Protein AF-A0A6J4QUV5-F1 (afdb_monomer_lite)

Organism: NCBI:txid349277

pLDDT: mean 89.28, std 14.6, range [32.88, 98.81]

Radius of gyration: 26.02 Å; chains: 1; bounding box: 60×52×67 Å

Foldseek 3Di:
DPAPFFDKDWDVVFWDPPDDTDGVVRVVVCVQQFQKKWKWFAAPVRDIDIDIFGWHDDPQWTKGKDFCPDRRNVRLVLPQWMKIWTWDPDQAFIKIKIFTFGWDWFQDQVVVVVRQVRQCVNPNLQSRFDTDRRFTFGDDDDDPPDRSDTIIMIIGRGQKMWMFGHRPITIIMITHRDPPPDDPPDDDDDDDDDAAEDEAEAPDQVLQCCCCCVQQVWAFPDWDDPDPQWTWTWTHRVPDNYIYIYIHPPDDDQQQPAEDAEAEDLDVVVSVVSNVVSVFPKDAKWFQDPVGIDHDDPPDDQAQGIWIWGAGPRNHIYIYGHHNSGD

Sequence (327 aa):
MADREPVAELEPRFSSDGATPTSWTEGRERLRRAEVYWLTTVRPGGSPHVTPLLAVWLDGALHFCTGPDERKARNLAGNPPCVLTTGCDALGEGLDLLVEGEAVRLTDDPDLRRVSDAYLSKYGEGWRFAVRDGAFYHGPGPPRETDPGAAWVYEVAPKKAFGFGKGGTFSQTRWRFQRTQTREMEGEIFMKWTLEVVVVPVSDVERAKAFYAGKLGFDLDHDTKISDEYHVVQLTPPGSGCSIVLGKGIVDMKPGSLKGLQLVVKDIRAARAQLVGRGVGVGEVQVVGASGPRPASDGEDLDNVGFVFFEDPDGNGWAVQQISARD

Structure (mmCIF, N/CA/C/O backbone):
data_AF-A0A6J4QUV5-F1
#
_entry.id   AF-A0A6J4QUV5-F1
#
loop_
_atom_site.group_PDB
_atom_site.id
_atom_site.type_symbol
_atom_site.label_atom_id
_atom_site.label_alt_id
_atom_site.label_comp_id
_atom_site.label_asym_id
_atom_site.label_entity_id
_atom_site.label_seq_id
_atom_site.pdbx_PDB_ins_code
_atom_site.Cartn_x
_atom_site.Cartn_y
_atom_site.Cartn_z
_atom_site.occupancy
_atom_site.B_iso_or_equiv
_atom_site.auth_seq_id
_atom_site.auth_comp_id
_atom_site.auth_asym_id
_atom_site.auth_atom_id
_atom_site.pdbx_PDB_model_num
ATOM 1 N N . MET A 1 1 ? -5.968 12.093 -20.846 1.00 32.88 1 MET A N 1
ATOM 2 C CA . MET A 1 1 ? -5.825 13.205 -19.881 1.00 32.88 1 MET A CA 1
ATOM 3 C C . MET A 1 1 ? -4.356 13.568 -19.810 1.00 32.88 1 MET A C 1
ATOM 5 O O . MET A 1 1 ? -3.535 12.670 -19.944 1.00 32.88 1 MET A O 1
ATOM 9 N N . ALA A 1 2 ? -4.009 14.846 -19.677 1.00 34.19 2 ALA A N 1
ATOM 10 C CA . ALA A 1 2 ? -2.630 15.206 -19.369 1.00 34.19 2 ALA A CA 1
ATOM 11 C C . ALA A 1 2 ? -2.345 14.734 -17.939 1.00 34.19 2 ALA A C 1
ATOM 13 O O . ALA A 1 2 ? -2.979 15.230 -17.008 1.00 34.19 2 ALA A O 1
ATOM 14 N N . ASP A 1 3 ? -1.453 13.751 -17.780 1.00 50.97 3 ASP A N 1
ATOM 15 C CA . ASP A 1 3 ? -0.932 13.354 -16.471 1.00 50.97 3 ASP A CA 1
ATOM 16 C C . ASP A 1 3 ? -0.526 14.625 -15.723 1.00 50.97 3 ASP A C 1
ATOM 18 O O . ASP A 1 3 ? 0.304 15.400 -16.209 1.00 50.97 3 ASP A O 1
ATOM 22 N N . ARG A 1 4 ? -1.125 14.882 -14.555 1.00 59.00 4 ARG A N 1
ATOM 23 C CA . ARG A 1 4 ? -0.622 15.938 -13.677 1.00 59.00 4 ARG A CA 1
ATOM 24 C C . ARG A 1 4 ? 0.792 15.535 -13.278 1.00 59.00 4 ARG A C 1
ATOM 26 O O . ARG A 1 4 ? 0.980 14.598 -12.507 1.00 59.00 4 ARG A O 1
ATOM 33 N N . GLU A 1 5 ? 1.768 16.230 -13.851 1.00 74.00 5 GLU A N 1
ATOM 34 C CA . GLU A 1 5 ? 3.183 16.003 -13.583 1.00 74.00 5 GLU A CA 1
ATOM 35 C C . GLU A 1 5 ? 3.422 16.091 -12.058 1.00 74.00 5 GLU A C 1
ATOM 37 O O . GLU A 1 5 ? 2.950 17.033 -11.407 1.00 74.00 5 GLU A O 1
ATOM 42 N N . PRO A 1 6 ? 4.083 15.091 -11.450 1.00 87.62 6 PRO A N 1
ATOM 43 C CA . PRO A 1 6 ? 4.323 15.063 -10.018 1.00 87.62 6 PRO A CA 1
ATOM 44 C C . PRO A 1 6 ? 5.264 16.202 -9.622 1.00 87.62 6 PRO A C 1
ATOM 46 O O . PRO A 1 6 ? 6.099 16.661 -10.404 1.00 87.62 6 PRO A O 1
ATOM 49 N N . VAL A 1 7 ? 5.180 16.623 -8.362 1.00 85.88 7 VAL A N 1
ATOM 50 C CA . VAL A 1 7 ? 6.120 17.616 -7.830 1.00 85.88 7 VAL A CA 1
ATOM 51 C C . VAL A 1 7 ? 7.465 16.931 -7.605 1.00 85.88 7 VAL A C 1
ATOM 53 O O . VAL A 1 7 ? 7.536 15.933 -6.882 1.00 85.88 7 VAL A O 1
ATOM 56 N N . ALA A 1 8 ? 8.511 17.461 -8.240 1.00 92.88 8 ALA A N 1
ATOM 57 C CA . ALA A 1 8 ? 9.890 17.024 -8.067 1.00 92.88 8 ALA A CA 1
ATOM 58 C C . ALA A 1 8 ? 10.550 17.819 -6.933 1.00 92.88 8 ALA A C 1
ATOM 60 O O . ALA A 1 8 ? 10.662 19.042 -6.998 1.00 92.88 8 ALA A O 1
ATOM 61 N N . GLU A 1 9 ? 10.990 17.120 -5.894 1.00 94.44 9 GLU A N 1
ATOM 62 C CA . GLU A 1 9 ? 11.628 17.694 -4.711 1.00 94.44 9 GLU A CA 1
ATOM 63 C C . GLU A 1 9 ? 13.048 17.133 -4.586 1.00 94.44 9 GLU A C 1
ATOM 65 O O . GLU A 1 9 ? 13.238 15.917 -4.599 1.00 94.44 9 GLU A O 1
ATOM 70 N N . LEU A 1 10 ? 14.047 18.004 -4.447 1.00 96.88 10 LEU A N 1
ATOM 71 C CA . LEU A 1 10 ? 15.420 17.594 -4.150 1.00 96.88 10 LEU A CA 1
ATOM 72 C C . LEU A 1 10 ? 15.568 17.354 -2.642 1.00 96.88 10 LEU A C 1
ATOM 74 O O . LEU A 1 10 ? 15.073 18.147 -1.843 1.00 96.88 10 LEU A O 1
ATOM 78 N N . GLU A 1 11 ? 16.277 16.300 -2.243 1.00 95.12 11 GLU A N 1
ATOM 79 C CA . GLU A 1 11 ? 16.730 16.110 -0.863 1.00 95.12 11 GLU A CA 1
ATOM 80 C C . GLU A 1 11 ? 18.160 16.664 -0.724 1.00 95.12 11 GLU A C 1
ATOM 82 O O . GLU A 1 11 ? 19.123 16.008 -1.141 1.00 95.12 11 GLU A O 1
ATOM 87 N N . PRO A 1 12 ? 18.326 17.881 -0.172 1.00 92.44 12 PRO A N 1
ATOM 88 C CA . PRO A 1 12 ? 19.611 18.572 -0.174 1.00 92.44 12 PRO A CA 1
ATOM 89 C C . PRO A 1 12 ? 20.673 17.855 0.666 1.00 92.44 12 PRO A C 1
ATOM 91 O O . PRO A 1 12 ? 21.853 17.973 0.366 1.00 92.44 12 PRO A O 1
ATOM 94 N N . ARG A 1 13 ? 20.287 17.068 1.683 1.00 94.88 13 ARG A N 1
ATOM 95 C CA . ARG A 1 13 ? 21.249 16.364 2.555 1.00 94.88 13 ARG A CA 1
ATOM 96 C C . ARG A 1 13 ? 22.024 15.251 1.847 1.00 94.88 13 ARG A C 1
ATOM 98 O O . ARG A 1 13 ? 23.085 14.864 2.323 1.00 94.88 13 ARG A O 1
ATOM 105 N N . PHE A 1 14 ? 21.486 14.728 0.749 1.00 93.00 14 PHE A N 1
ATOM 106 C CA . PHE A 1 14 ? 22.066 13.618 -0.014 1.00 93.00 14 PHE A CA 1
ATOM 107 C C . PHE A 1 14 ? 22.381 14.015 -1.462 1.00 93.00 14 PHE A C 1
ATOM 109 O O . PHE A 1 14 ? 22.499 13.157 -2.334 1.00 93.00 14 PHE A O 1
ATOM 116 N N . SER A 1 15 ? 22.498 15.318 -1.723 1.00 96.31 15 SER A N 1
ATOM 117 C CA . SER A 1 15 ? 22.771 15.868 -3.049 1.00 96.31 15 SER A CA 1
ATOM 118 C C . SER A 1 15 ? 24.026 16.738 -3.015 1.00 96.31 15 SER A C 1
ATOM 120 O O . SER A 1 15 ? 24.366 17.308 -1.982 1.00 96.31 15 SER A O 1
ATOM 122 N N . SER A 1 16 ? 24.729 16.832 -4.141 1.00 96.31 16 SER A N 1
ATOM 123 C CA . SER A 1 16 ? 25.880 17.724 -4.295 1.00 96.31 16 SER A CA 1
ATOM 124 C C . SER A 1 16 ? 25.464 19.199 -4.282 1.00 96.31 16 SER A C 1
ATOM 126 O O . SER A 1 16 ? 24.338 19.543 -4.653 1.00 96.31 16 SER A O 1
ATOM 128 N N . ASP A 1 17 ? 26.398 20.084 -3.931 1.00 94.56 17 ASP A N 1
ATOM 129 C CA . ASP A 1 17 ? 26.195 21.529 -4.041 1.00 94.56 17 ASP A CA 1
ATOM 130 C C . ASP A 1 17 ? 25.837 21.919 -5.483 1.00 94.56 17 ASP A C 1
ATOM 132 O O . ASP A 1 17 ? 26.491 21.508 -6.442 1.00 94.56 17 ASP A O 1
ATOM 136 N N . GLY A 1 18 ? 24.768 22.703 -5.642 1.00 91.75 18 GLY A N 1
ATOM 137 C CA . GLY A 1 18 ? 24.261 23.117 -6.955 1.00 91.75 18 GLY A CA 1
ATOM 138 C C . GLY A 1 18 ? 23.455 22.053 -7.712 1.00 91.75 18 GLY A C 1
ATOM 139 O O . GLY A 1 18 ? 23.033 22.316 -8.839 1.00 91.75 18 GLY A O 1
ATOM 140 N N . ALA A 1 19 ? 23.202 20.879 -7.121 1.00 95.88 19 ALA A N 1
ATOM 141 C CA . ALA A 1 19 ? 22.302 19.892 -7.708 1.00 95.88 19 ALA A CA 1
ATOM 142 C C . ALA A 1 19 ? 20.877 20.452 -7.861 1.00 95.88 19 ALA A C 1
ATOM 144 O O . ALA A 1 19 ? 20.393 21.239 -7.047 1.00 95.88 19 ALA A O 1
ATOM 145 N N . THR A 1 20 ? 20.184 20.004 -8.904 1.00 95.00 20 THR A N 1
ATOM 146 C CA . THR A 1 20 ? 18.772 20.320 -9.155 1.00 95.00 20 THR A CA 1
ATOM 147 C C . THR A 1 20 ? 17.965 19.023 -9.200 1.00 95.00 20 THR A C 1
ATOM 149 O O . THR A 1 20 ? 18.525 17.971 -9.529 1.00 95.00 20 THR A O 1
ATOM 152 N N . PRO A 1 21 ? 16.673 19.045 -8.824 1.00 95.62 21 PRO A N 1
ATOM 153 C CA . PRO A 1 21 ? 15.848 17.848 -8.895 1.00 95.62 21 PRO A CA 1
ATOM 154 C C . PRO A 1 21 ? 15.696 17.402 -10.351 1.00 95.62 21 PRO A C 1
ATOM 156 O O . PRO A 1 21 ? 15.387 18.207 -11.232 1.00 95.62 21 PRO A O 1
ATOM 159 N N . THR A 1 22 ? 15.870 16.107 -10.600 1.00 95.19 22 THR A N 1
ATOM 160 C CA . THR A 1 22 ? 15.604 15.505 -11.907 1.00 95.19 22 THR A CA 1
ATOM 161 C C . THR A 1 22 ? 14.124 15.684 -12.252 1.00 95.19 22 THR A C 1
ATOM 163 O O . THR A 1 22 ? 13.234 15.434 -11.436 1.00 95.19 22 THR A O 1
ATOM 166 N N . SER A 1 23 ? 13.824 16.126 -13.472 1.00 94.56 23 SER A N 1
ATOM 167 C CA . SER A 1 23 ? 12.429 16.303 -13.891 1.00 94.56 23 SER A CA 1
ATOM 168 C C . SER A 1 23 ? 11.694 14.959 -13.975 1.00 94.56 23 SER A C 1
ATOM 170 O O . SER A 1 23 ? 12.303 13.928 -14.275 1.00 94.56 23 SER A O 1
ATOM 172 N N . TRP A 1 24 ? 10.374 14.952 -13.758 1.00 94.25 24 TRP A N 1
ATOM 173 C CA . TRP A 1 24 ? 9.598 13.722 -13.951 1.00 94.25 24 TRP A CA 1
ATOM 174 C C . TRP A 1 24 ? 9.609 13.256 -15.403 1.00 94.25 24 TRP A C 1
ATOM 176 O O . TRP A 1 24 ? 9.746 12.064 -15.643 1.00 94.25 24 TRP A O 1
ATOM 186 N N . THR A 1 25 ? 9.563 14.171 -16.373 1.00 93.69 25 THR A N 1
ATOM 187 C CA . THR A 1 25 ? 9.728 13.840 -17.796 1.00 93.69 25 THR A CA 1
ATOM 188 C C . THR A 1 25 ? 10.985 13.011 -18.056 1.00 93.69 25 THR A C 1
ATOM 190 O O . THR A 1 25 ? 10.915 12.006 -18.764 1.00 93.69 25 THR A O 1
ATOM 193 N N . GLU A 1 26 ? 12.121 13.388 -17.463 1.00 94.25 26 GLU A N 1
ATOM 194 C CA . GLU A 1 26 ? 13.362 12.620 -17.589 1.00 94.25 26 GLU A CA 1
ATOM 195 C C . GLU A 1 26 ? 13.268 11.261 -16.883 1.00 94.25 26 GLU A C 1
ATOM 197 O O . GLU A 1 26 ? 13.594 10.237 -17.488 1.00 94.25 26 GLU A O 1
ATOM 202 N N . GLY A 1 27 ? 12.774 11.229 -15.640 1.00 95.44 27 GLY A N 1
ATOM 203 C CA . GLY A 1 27 ? 12.569 9.983 -14.895 1.00 95.44 27 GLY A CA 1
ATOM 204 C C . GLY A 1 27 ? 11.651 9.003 -15.637 1.00 95.44 27 GLY A C 1
ATOM 205 O O . GLY A 1 27 ? 12.000 7.839 -15.821 1.00 95.44 27 GLY A O 1
ATOM 206 N N . ARG A 1 28 ? 10.518 9.484 -16.154 1.00 95.38 28 ARG A N 1
ATOM 207 C CA . ARG A 1 28 ? 9.553 8.721 -16.957 1.00 95.38 28 ARG A CA 1
ATOM 208 C C . ARG A 1 28 ? 10.173 8.196 -18.243 1.00 95.38 28 ARG A C 1
ATOM 210 O O . ARG A 1 28 ? 9.943 7.043 -18.591 1.00 95.38 28 ARG A O 1
ATOM 217 N N . GLU A 1 29 ? 10.970 8.994 -18.949 1.00 95.31 29 GLU A N 1
ATOM 218 C CA . GLU A 1 29 ? 11.621 8.531 -20.179 1.00 95.31 29 GLU A CA 1
ATOM 219 C C . GLU A 1 29 ? 12.646 7.424 -19.897 1.00 95.31 29 GLU A C 1
ATOM 221 O O . GLU A 1 29 ? 12.745 6.453 -20.651 1.00 95.31 29 GLU A O 1
ATOM 226 N N . ARG A 1 30 ? 13.366 7.518 -18.776 1.00 95.94 30 ARG A N 1
ATOM 227 C CA . ARG A 1 30 ? 14.278 6.467 -18.306 1.00 95.94 30 ARG A CA 1
ATOM 228 C C . ARG A 1 30 ? 13.517 5.203 -17.908 1.00 95.94 30 ARG A C 1
ATOM 230 O O . ARG A 1 30 ? 13.902 4.124 -18.352 1.00 95.94 30 ARG A O 1
ATOM 237 N N . LEU A 1 31 ? 12.407 5.331 -17.173 1.00 96.75 31 LEU A N 1
ATOM 238 C CA . LEU A 1 31 ? 11.502 4.212 -16.888 1.00 96.75 31 LEU A CA 1
ATOM 239 C C . LEU A 1 31 ? 10.998 3.577 -18.181 1.00 96.75 31 LEU A C 1
ATOM 241 O O . LEU A 1 31 ? 11.043 2.366 -18.303 1.00 96.75 31 LEU A O 1
ATOM 245 N N . ARG A 1 32 ? 10.555 4.359 -19.167 1.00 96.69 32 ARG A N 1
ATOM 246 C CA . ARG A 1 32 ? 10.023 3.843 -20.436 1.00 96.69 32 ARG A CA 1
ATOM 247 C C . ARG A 1 32 ? 11.069 3.041 -21.213 1.00 96.69 32 ARG A C 1
ATOM 249 O O . ARG A 1 32 ? 10.738 1.979 -21.743 1.00 96.69 32 ARG A O 1
ATOM 256 N N . ARG A 1 33 ? 12.311 3.536 -21.269 1.00 96.25 33 ARG A N 1
ATOM 257 C CA . ARG A 1 33 ? 13.431 2.911 -21.995 1.00 96.25 33 ARG A CA 1
ATOM 258 C C . ARG A 1 33 ? 14.051 1.714 -21.281 1.00 96.25 33 ARG A C 1
ATOM 260 O O . ARG A 1 33 ? 14.586 0.852 -21.964 1.00 96.25 33 ARG A O 1
ATOM 267 N N . ALA A 1 34 ? 14.013 1.670 -19.951 1.00 97.25 34 ALA A N 1
ATOM 268 C CA . ALA A 1 34 ? 14.628 0.599 -19.172 1.00 97.25 34 ALA A CA 1
ATOM 269 C C . ALA A 1 34 ? 14.117 -0.776 -19.609 1.00 97.25 34 ALA A C 1
ATOM 271 O O . ALA A 1 34 ? 12.913 -1.000 -19.650 1.00 97.25 34 ALA A O 1
ATOM 272 N N . GLU A 1 35 ? 15.008 -1.708 -19.930 1.00 96.31 35 GLU A N 1
ATOM 273 C CA . GLU A 1 35 ? 14.588 -3.035 -20.383 1.00 96.31 35 GLU A CA 1
ATOM 274 C C . GLU A 1 35 ? 14.289 -3.976 -19.213 1.00 96.31 35 GLU A C 1
ATOM 276 O O . GLU A 1 35 ? 13.361 -4.773 -19.315 1.00 96.31 35 GLU A O 1
ATOM 281 N N . VAL A 1 36 ? 15.006 -3.849 -18.091 1.00 97.69 36 VAL A N 1
ATOM 282 C CA . VAL A 1 36 ? 14.922 -4.754 -16.935 1.00 97.69 36 VAL A CA 1
ATOM 283 C C . VAL A 1 36 ? 14.602 -3.977 -15.663 1.00 97.69 36 VAL A C 1
ATOM 285 O O . VAL A 1 36 ? 15.159 -2.909 -15.429 1.00 97.69 36 VAL A O 1
ATOM 288 N N . TYR A 1 37 ? 13.736 -4.548 -14.827 1.00 98.56 37 TYR A N 1
ATOM 289 C CA . TYR A 1 37 ? 13.344 -4.003 -13.530 1.00 98.56 37 TYR A CA 1
ATOM 290 C C . TYR A 1 37 ? 13.486 -5.068 -12.449 1.00 98.56 37 TYR A C 1
ATOM 292 O O . TYR A 1 37 ? 13.377 -6.261 -12.722 1.00 98.56 37 TYR A O 1
ATOM 300 N N . TRP A 1 38 ? 13.647 -4.643 -11.203 1.00 98.56 38 TRP A N 1
ATOM 301 C CA . TRP A 1 38 ? 13.624 -5.506 -10.032 1.00 98.56 38 TRP A CA 1
ATOM 302 C C . TRP A 1 38 ? 12.356 -5.204 -9.244 1.00 98.56 38 TRP A C 1
ATOM 304 O O . TRP A 1 38 ? 12.190 -4.119 -8.688 1.00 98.56 38 TRP A O 1
ATOM 314 N N . LEU A 1 39 ? 11.442 -6.172 -9.211 1.00 98.75 39 LEU A N 1
ATOM 315 C CA . LEU A 1 39 ? 10.220 -6.079 -8.424 1.00 98.75 39 LEU A CA 1
ATOM 316 C C . LEU A 1 39 ? 10.489 -6.582 -7.012 1.00 98.75 39 LEU A C 1
ATOM 318 O O . LEU A 1 39 ? 10.874 -7.738 -6.826 1.00 98.75 39 LEU A O 1
ATOM 322 N N . THR A 1 40 ? 10.201 -5.737 -6.031 1.00 98.81 40 THR A N 1
ATOM 323 C CA . THR A 1 40 ? 10.169 -6.082 -4.613 1.00 98.81 40 THR A CA 1
ATOM 324 C C . THR A 1 40 ? 8.725 -6.263 -4.159 1.00 98.81 40 THR A C 1
ATOM 326 O O . THR A 1 40 ? 7.891 -5.374 -4.314 1.00 98.81 40 THR A O 1
ATOM 329 N N . THR A 1 41 ? 8.446 -7.422 -3.570 1.00 98.56 41 THR A N 1
ATOM 330 C CA . THR A 1 41 ? 7.172 -7.795 -2.932 1.00 98.56 41 THR A CA 1
ATOM 331 C C . THR A 1 41 ? 7.438 -8.265 -1.505 1.00 98.56 41 THR A C 1
ATOM 333 O O . THR A 1 41 ? 8.580 -8.575 -1.159 1.00 98.56 41 THR A O 1
ATOM 336 N N . VAL A 1 42 ? 6.404 -8.370 -0.674 1.00 97.44 42 VAL A N 1
ATOM 337 C CA . VAL A 1 42 ? 6.539 -8.812 0.722 1.00 97.44 42 VAL A CA 1
ATOM 338 C C . VAL A 1 42 ? 5.969 -10.221 0.876 1.00 97.44 42 VAL A C 1
ATOM 340 O O . VAL A 1 42 ? 4.861 -10.504 0.427 1.00 97.44 42 VAL A O 1
ATOM 343 N N . ARG A 1 43 ? 6.732 -11.138 1.482 1.00 93.62 43 ARG A N 1
ATOM 344 C CA . ARG A 1 43 ? 6.240 -12.490 1.803 1.00 93.62 43 ARG A CA 1
ATOM 345 C C . ARG A 1 43 ? 5.245 -12.436 2.972 1.00 93.62 43 ARG A C 1
ATOM 347 O O . ARG A 1 43 ? 5.341 -11.521 3.780 1.00 93.62 43 ARG A O 1
ATOM 354 N N . PRO A 1 44 ? 4.392 -13.460 3.168 1.00 88.00 44 PRO A N 1
ATOM 355 C CA . PRO A 1 44 ? 3.470 -13.516 4.311 1.00 88.00 44 PRO A CA 1
ATOM 356 C C . PRO A 1 44 ? 4.124 -13.327 5.693 1.00 88.00 44 PRO A C 1
ATOM 358 O O . PRO A 1 44 ? 3.488 -12.830 6.608 1.00 88.00 44 PRO A O 1
ATOM 361 N N . GLY A 1 45 ? 5.405 -13.688 5.847 1.00 83.38 45 GLY A N 1
ATOM 362 C CA . GLY A 1 45 ? 6.181 -13.456 7.074 1.00 83.38 45 GLY A CA 1
ATOM 363 C C . GLY A 1 45 ? 6.895 -12.098 7.148 1.00 83.38 45 GLY A C 1
ATOM 364 O O . GLY A 1 45 ? 7.840 -11.965 7.915 1.00 83.38 45 GLY A O 1
ATOM 365 N N . GLY A 1 46 ? 6.548 -11.132 6.294 1.00 89.31 46 GLY A N 1
ATOM 366 C CA . GLY A 1 46 ? 7.122 -9.781 6.280 1.00 89.31 46 GLY A CA 1
ATOM 367 C C . GLY A 1 46 ? 8.479 -9.633 5.576 1.00 89.31 46 GLY A C 1
ATOM 368 O O . GLY A 1 46 ? 8.925 -8.514 5.342 1.00 89.31 46 GLY A O 1
ATOM 369 N N . SER A 1 47 ? 9.149 -10.727 5.191 1.00 94.44 47 SER A N 1
ATOM 370 C CA . SER A 1 47 ? 10.456 -10.636 4.522 1.00 94.44 47 SER A CA 1
ATOM 371 C C . SER A 1 47 ? 10.348 -10.168 3.060 1.00 94.44 47 SER A C 1
ATOM 373 O O . SER A 1 47 ? 9.450 -10.618 2.335 1.00 94.44 47 SER A O 1
ATOM 375 N N . PRO A 1 48 ? 11.280 -9.323 2.575 1.00 96.88 48 PRO A N 1
ATOM 376 C CA . PRO A 1 48 ? 11.268 -8.848 1.196 1.00 96.88 48 PRO A CA 1
ATOM 377 C C . PRO A 1 48 ? 11.638 -9.964 0.213 1.00 96.88 48 PRO A C 1
ATOM 379 O O . PRO A 1 48 ? 12.517 -10.795 0.459 1.00 96.88 48 PRO A O 1
ATOM 382 N N . HIS A 1 49 ? 10.970 -9.979 -0.933 1.00 98.19 49 HIS A N 1
ATOM 383 C CA . HIS A 1 49 ? 11.218 -10.867 -2.062 1.00 98.19 49 HIS A CA 1
ATOM 384 C C . HIS A 1 49 ? 11.461 -10.026 -3.311 1.00 98.19 49 HIS A C 1
ATOM 386 O O . HIS A 1 49 ? 10.551 -9.327 -3.757 1.00 98.19 49 HIS A O 1
ATOM 392 N N . VAL A 1 50 ? 12.673 -10.119 -3.861 1.00 98.50 50 VAL A N 1
ATOM 393 C CA . VAL A 1 50 ? 13.115 -9.332 -5.017 1.00 98.50 50 VAL A CA 1
ATOM 394 C C . VAL A 1 50 ? 13.417 -10.257 -6.186 1.00 98.50 50 VAL A C 1
ATOM 396 O O . VAL A 1 50 ? 14.115 -11.256 -6.016 1.00 98.50 50 VAL A O 1
ATOM 399 N N . THR A 1 51 ? 12.907 -9.924 -7.368 1.00 98.00 51 THR A N 1
ATOM 400 C CA . THR A 1 51 ? 13.158 -10.681 -8.603 1.00 98.00 51 THR A CA 1
ATOM 401 C C . THR A 1 51 ? 13.283 -9.750 -9.802 1.00 98.00 51 THR A C 1
ATOM 403 O O . THR A 1 51 ? 12.490 -8.806 -9.882 1.00 98.00 51 THR A O 1
ATOM 406 N N . PRO A 1 52 ? 14.185 -10.031 -10.759 1.00 97.69 52 PRO A N 1
ATOM 407 C CA . PRO A 1 52 ? 14.191 -9.324 -12.030 1.00 97.69 52 PRO A CA 1
ATOM 408 C C . PRO A 1 52 ? 12.949 -9.691 -12.858 1.00 97.69 52 PRO A C 1
ATOM 410 O O . PRO A 1 52 ? 12.467 -10.826 -12.800 1.00 97.69 52 PRO A O 1
ATOM 413 N N . LEU A 1 53 ? 12.432 -8.734 -13.623 1.00 97.31 53 LEU A N 1
ATOM 414 C CA . LEU A 1 53 ? 11.358 -8.915 -14.598 1.00 97.31 53 LEU A CA 1
ATOM 415 C C . LEU A 1 53 ? 11.395 -7.830 -15.684 1.00 97.31 53 LEU A C 1
ATOM 417 O O . LEU A 1 53 ? 12.133 -6.849 -15.580 1.00 97.31 53 LEU A O 1
ATOM 421 N N . LEU A 1 54 ? 10.578 -8.010 -16.721 1.00 98.06 54 LEU A N 1
ATOM 422 C CA . LEU A 1 54 ? 10.326 -6.993 -17.741 1.00 98.06 54 LEU A CA 1
ATOM 423 C C . LEU A 1 54 ? 9.060 -6.206 -17.409 1.00 98.06 54 LEU A C 1
ATOM 425 O O . LEU A 1 54 ? 8.120 -6.758 -16.836 1.00 98.06 54 LEU A O 1
ATOM 429 N N . ALA A 1 55 ? 9.031 -4.933 -17.795 1.00 98.31 55 ALA A N 1
ATOM 430 C CA . ALA A 1 55 ? 7.852 -4.089 -17.664 1.00 98.31 55 ALA A CA 1
ATOM 431 C C . ALA A 1 55 ? 7.756 -3.081 -18.813 1.00 98.31 55 ALA A C 1
ATOM 433 O O . ALA A 1 55 ? 8.755 -2.665 -19.403 1.00 98.31 55 ALA A O 1
ATOM 434 N N . VAL A 1 56 ? 6.540 -2.642 -19.116 1.00 98.50 56 VAL A N 1
ATOM 435 C CA . VAL A 1 56 ? 6.276 -1.565 -20.079 1.00 98.50 56 VAL A CA 1
ATOM 436 C C . VAL A 1 56 ? 5.651 -0.380 -19.364 1.00 98.50 56 VAL A C 1
ATOM 438 O O . VAL A 1 56 ? 4.897 -0.548 -18.410 1.00 98.50 56 VAL A O 1
ATOM 441 N N . TRP A 1 57 ? 5.971 0.827 -19.821 1.00 97.12 57 TRP A N 1
ATOM 442 C CA . TRP A 1 57 ? 5.284 2.036 -19.382 1.00 97.12 57 TRP A CA 1
ATOM 443 C C . TRP A 1 57 ? 4.127 2.318 -20.339 1.00 97.12 57 TRP A C 1
ATOM 445 O O . TRP A 1 57 ? 4.367 2.530 -21.529 1.00 97.12 57 TRP A O 1
ATOM 455 N N . LEU A 1 58 ? 2.897 2.327 -19.833 1.00 94.44 58 LEU A N 1
ATOM 456 C CA . LEU A 1 58 ? 1.680 2.593 -20.602 1.00 94.44 58 LEU A CA 1
ATOM 457 C C . LEU A 1 58 ? 0.690 3.343 -19.707 1.00 94.44 58 LEU A C 1
ATOM 459 O O . LEU A 1 58 ? 0.581 3.020 -18.529 1.00 94.44 58 LEU A O 1
ATOM 463 N N . ASP A 1 59 ? 0.012 4.355 -20.251 1.00 89.06 59 ASP A N 1
ATOM 464 C CA . ASP A 1 59 ? -1.036 5.126 -19.559 1.00 89.06 59 ASP A CA 1
ATOM 465 C C . ASP A 1 59 ? -0.660 5.610 -18.144 1.00 89.06 59 ASP A C 1
ATOM 467 O O . ASP A 1 59 ? -1.459 5.573 -17.216 1.00 89.06 59 ASP A O 1
ATOM 471 N N . GLY A 1 60 ? 0.587 6.057 -17.969 1.00 89.88 60 GLY A N 1
ATOM 472 C CA . GLY A 1 60 ? 1.058 6.611 -16.695 1.00 89.88 60 GLY A CA 1
ATOM 473 C C . GLY A 1 60 ? 1.480 5.569 -15.648 1.00 89.88 60 GLY A C 1
ATOM 474 O O . GLY A 1 60 ? 1.852 5.954 -14.538 1.00 89.88 60 GLY A O 1
ATOM 475 N N . ALA A 1 61 ? 1.479 4.275 -15.986 1.00 96.06 61 ALA A N 1
ATOM 476 C CA . ALA A 1 61 ? 1.807 3.187 -15.068 1.00 96.06 61 ALA A CA 1
ATOM 477 C C . ALA A 1 61 ? 2.808 2.173 -15.648 1.00 96.06 61 ALA A C 1
ATOM 479 O O . ALA A 1 61 ? 2.943 1.992 -16.864 1.00 96.06 61 ALA A O 1
ATOM 480 N N . LEU A 1 62 ? 3.506 1.472 -14.749 1.00 98.38 62 LEU A N 1
ATOM 481 C CA . LEU A 1 62 ? 4.316 0.305 -15.099 1.00 98.38 62 LEU A CA 1
ATOM 482 C C . LEU A 1 62 ? 3.428 -0.934 -15.172 1.00 98.38 62 LEU A C 1
ATOM 484 O O . LEU A 1 62 ? 2.660 -1.197 -14.254 1.00 98.38 62 LEU A O 1
ATOM 488 N N . HIS A 1 63 ? 3.582 -1.724 -16.229 1.00 98.69 63 HIS A N 1
ATOM 489 C CA . HIS A 1 63 ? 2.856 -2.971 -16.420 1.00 98.69 63 HIS A CA 1
ATOM 490 C C . HIS A 1 63 ? 3.818 -4.148 -16.520 1.00 98.69 63 HIS A C 1
ATOM 492 O O . HIS A 1 63 ? 4.674 -4.183 -17.410 1.00 98.69 63 HIS A O 1
ATOM 498 N N . PHE A 1 64 ? 3.656 -5.138 -15.646 1.00 98.56 64 PHE A N 1
ATOM 499 C CA . PHE A 1 64 ? 4.425 -6.383 -15.683 1.00 98.56 64 PHE A CA 1
ATOM 500 C C . PHE A 1 64 ? 3.514 -7.608 -15.733 1.00 98.56 64 PHE A C 1
ATOM 502 O O . PHE A 1 64 ? 2.349 -7.538 -15.345 1.00 98.56 64 PHE A O 1
ATOM 509 N N . CYS A 1 65 ? 4.044 -8.741 -16.190 1.00 97.19 65 CYS A N 1
ATOM 510 C CA . CYS A 1 65 ? 3.338 -10.018 -16.141 1.00 97.19 65 CYS A CA 1
ATOM 511 C C . CYS A 1 65 ? 4.158 -11.110 -15.447 1.00 97.19 65 CYS A C 1
ATOM 513 O O . CYS A 1 65 ? 5.390 -11.078 -15.433 1.00 97.19 65 CYS A O 1
ATOM 515 N N . THR A 1 66 ? 3.472 -12.082 -14.854 1.00 95.50 66 THR A N 1
ATOM 516 C CA . THR A 1 66 ? 4.088 -13.216 -14.148 1.00 95.50 66 THR A CA 1
ATOM 517 C C . THR A 1 66 ? 3.118 -14.393 -14.092 1.00 95.50 66 THR A C 1
ATOM 519 O O . THR A 1 66 ? 1.903 -14.195 -14.157 1.00 95.50 66 THR A O 1
ATOM 522 N N . GLY A 1 67 ? 3.631 -15.617 -13.968 1.00 93.69 67 GLY A N 1
ATOM 523 C CA . GLY A 1 67 ? 2.783 -16.790 -13.784 1.00 93.69 67 GLY A CA 1
ATOM 524 C C . GLY A 1 67 ? 2.001 -16.730 -12.459 1.00 93.69 67 GLY A C 1
ATOM 525 O O . GLY A 1 67 ? 2.542 -16.264 -11.451 1.00 93.69 67 GLY A O 1
ATOM 526 N N . PRO A 1 68 ? 0.751 -17.227 -12.415 1.00 91.25 68 PRO A N 1
ATOM 527 C CA . PRO A 1 68 ? -0.104 -17.192 -11.225 1.00 91.25 68 PRO A CA 1
ATOM 528 C C . PRO A 1 68 ? 0.487 -17.963 -10.038 1.00 91.25 68 PRO A C 1
ATOM 530 O O . PRO A 1 68 ? 0.263 -17.613 -8.880 1.00 91.25 68 PRO A O 1
ATOM 533 N N . ASP A 1 69 ? 1.286 -18.993 -10.319 1.00 90.31 69 ASP A N 1
ATOM 534 C CA . ASP A 1 69 ? 1.927 -19.826 -9.304 1.00 90.31 69 ASP A CA 1
ATOM 535 C C . ASP A 1 69 ? 3.247 -19.272 -8.768 1.00 90.31 69 ASP A C 1
ATOM 537 O O . ASP A 1 69 ? 3.804 -19.797 -7.798 1.00 90.31 69 ASP A O 1
ATOM 541 N N . GLU A 1 70 ? 3.759 -18.194 -9.357 1.00 93.69 70 GLU A N 1
ATOM 542 C CA . GLU A 1 70 ? 5.005 -17.603 -8.906 1.00 93.69 70 GLU A CA 1
ATOM 543 C C . GLU A 1 70 ? 4.859 -16.934 -7.535 1.00 93.69 70 GLU A C 1
ATOM 545 O O . GLU A 1 70 ? 3.826 -16.365 -7.171 1.00 93.69 70 GLU A O 1
ATOM 550 N N . ARG A 1 71 ? 5.955 -16.929 -6.765 1.00 96.50 71 ARG A N 1
ATOM 551 C CA . ARG A 1 71 ? 5.980 -16.326 -5.425 1.00 96.50 71 ARG A CA 1
ATOM 552 C C . ARG A 1 71 ? 5.511 -14.869 -5.432 1.00 96.50 71 ARG A C 1
ATOM 554 O O . ARG A 1 71 ? 4.801 -14.473 -4.515 1.00 96.50 71 ARG A O 1
ATOM 561 N N . LYS A 1 72 ? 5.891 -14.085 -6.446 1.00 96.81 72 LYS A N 1
ATOM 562 C CA . LYS A 1 72 ? 5.511 -12.670 -6.548 1.00 96.81 72 LYS A CA 1
ATOM 563 C C . LYS A 1 72 ? 3.997 -12.488 -6.749 1.00 96.81 72 LYS A C 1
ATOM 565 O O . LYS A 1 72 ? 3.424 -11.649 -6.069 1.00 96.81 72 LYS A O 1
ATOM 570 N N . ALA A 1 73 ? 3.339 -13.325 -7.557 1.00 96.25 73 ALA A N 1
ATOM 571 C CA . ALA A 1 73 ? 1.883 -13.292 -7.737 1.00 96.25 73 ALA A CA 1
ATOM 572 C C . ALA A 1 73 ? 1.145 -13.637 -6.434 1.00 96.25 73 ALA A C 1
ATOM 574 O O . ALA A 1 73 ? 0.242 -12.916 -6.013 1.00 96.25 73 ALA A O 1
ATOM 575 N N . ARG A 1 74 ? 1.595 -14.692 -5.739 1.00 96.38 74 ARG A N 1
ATOM 576 C CA . ARG A 1 74 ? 1.034 -15.104 -4.439 1.00 96.38 74 ARG A CA 1
ATOM 577 C C . ARG A 1 74 ? 1.223 -14.043 -3.353 1.00 96.38 74 ARG A C 1
ATOM 579 O O . ARG A 1 74 ? 0.328 -13.844 -2.542 1.00 96.38 74 ARG A O 1
ATOM 586 N N . ASN A 1 75 ? 2.371 -13.362 -3.342 1.00 97.19 75 ASN A N 1
ATOM 587 C CA . ASN A 1 75 ? 2.613 -12.244 -2.430 1.00 97.19 75 ASN A CA 1
ATOM 588 C C . ASN A 1 75 ? 1.636 -11.091 -2.712 1.00 97.19 75 ASN A C 1
ATOM 590 O O . ASN A 1 75 ? 0.991 -10.615 -1.787 1.00 97.19 75 ASN A O 1
ATOM 594 N N . LEU A 1 76 ? 1.480 -10.689 -3.978 1.00 97.62 76 LEU A N 1
ATOM 595 C CA . LEU A 1 76 ? 0.623 -9.564 -4.373 1.00 97.62 76 LEU A CA 1
ATOM 596 C C . LEU A 1 76 ? -0.870 -9.822 -4.157 1.00 97.62 76 LEU A C 1
ATOM 598 O O . LEU A 1 76 ? -1.613 -8.882 -3.896 1.00 97.62 76 LEU A O 1
ATOM 602 N N . ALA A 1 77 ? -1.307 -11.082 -4.225 1.00 92.81 77 ALA A N 1
ATOM 603 C CA . ALA A 1 77 ? -2.685 -11.455 -3.913 1.00 92.81 77 ALA A CA 1
ATOM 604 C C . ALA A 1 77 ? -3.061 -11.168 -2.445 1.00 92.81 77 ALA A C 1
ATOM 606 O O . ALA A 1 77 ? -4.208 -10.832 -2.172 1.00 92.81 77 ALA A O 1
ATOM 607 N N . GLY A 1 78 ? -2.106 -11.292 -1.513 1.00 88.44 78 GLY A N 1
ATOM 608 C CA . GLY A 1 78 ? -2.314 -10.988 -0.091 1.00 88.44 78 GLY A CA 1
ATOM 609 C C . GLY A 1 78 ? -1.816 -9.605 0.344 1.00 88.44 78 GLY A C 1
ATOM 610 O O . GLY A 1 78 ? -2.311 -9.065 1.325 1.00 88.44 78 GLY A O 1
ATOM 611 N N . ASN A 1 79 ? -0.840 -9.030 -0.363 1.00 94.62 79 ASN A N 1
ATOM 612 C CA . ASN A 1 79 ? -0.215 -7.747 -0.041 1.00 94.62 79 ASN A CA 1
ATOM 613 C C . ASN A 1 79 ? 0.168 -6.991 -1.338 1.00 94.62 79 ASN A C 1
ATOM 615 O O . ASN A 1 79 ? 1.280 -7.171 -1.845 1.00 94.62 79 ASN A O 1
ATOM 619 N N . PRO A 1 80 ? -0.748 -6.176 -1.901 1.00 95.56 80 PRO A N 1
ATOM 620 C CA . PRO A 1 80 ? -0.559 -5.475 -3.179 1.00 95.56 80 PRO A CA 1
ATOM 621 C C . PRO A 1 80 ? 0.561 -4.414 -3.239 1.00 95.56 80 PRO A C 1
ATOM 623 O O . PRO A 1 80 ? 1.093 -4.200 -4.334 1.00 95.56 80 PRO A O 1
ATOM 626 N N . PRO A 1 81 ? 0.924 -3.708 -2.146 1.00 98.31 81 PRO A N 1
ATOM 627 C CA . PRO A 1 81 ? 2.073 -2.807 -2.124 1.00 98.31 81 PRO A CA 1
ATOM 628 C C . PRO A 1 81 ? 3.364 -3.446 -2.647 1.00 98.31 81 PRO A C 1
ATOM 630 O O . PRO A 1 81 ? 3.799 -4.506 -2.191 1.00 98.31 81 PRO A O 1
ATOM 633 N N . CYS A 1 82 ? 4.007 -2.773 -3.598 1.00 98.50 82 CYS A N 1
ATOM 634 C CA . CYS A 1 82 ? 5.247 -3.233 -4.204 1.00 98.50 82 CYS A CA 1
ATOM 635 C C . CYS A 1 82 ? 6.128 -2.071 -4.666 1.00 98.50 82 CYS A C 1
ATOM 637 O O . CYS A 1 82 ? 5.712 -0.909 -4.711 1.00 98.50 82 CYS A O 1
ATOM 639 N N . VAL A 1 83 ? 7.369 -2.409 -5.007 1.00 98.75 83 VAL A N 1
ATOM 640 C CA . VAL A 1 83 ? 8.351 -1.455 -5.516 1.00 98.75 83 VAL A CA 1
ATOM 641 C C . VAL A 1 83 ? 8.994 -2.014 -6.776 1.00 98.75 83 VAL A C 1
ATOM 643 O O . VAL A 1 83 ? 9.490 -3.139 -6.749 1.00 98.75 83 VAL A O 1
ATOM 646 N N . LEU A 1 84 ? 9.022 -1.236 -7.858 1.00 98.62 84 LEU A N 1
ATOM 647 C CA . LEU A 1 84 ? 9.847 -1.529 -9.031 1.00 98.62 84 LEU A CA 1
ATOM 648 C C . LEU A 1 84 ? 11.065 -0.615 -9.041 1.00 98.62 84 LEU A C 1
ATOM 650 O O . LEU A 1 84 ? 10.928 0.606 -8.971 1.00 98.62 84 LEU A O 1
ATOM 654 N N . THR A 1 85 ? 12.250 -1.204 -9.168 1.00 98.44 85 THR A N 1
ATOM 655 C CA . THR A 1 85 ? 13.495 -0.459 -9.356 1.00 98.44 85 THR A CA 1
ATOM 656 C C . THR A 1 85 ? 14.118 -0.753 -10.709 1.00 98.44 85 THR A C 1
ATOM 658 O O . THR A 1 85 ? 13.991 -1.852 -11.244 1.00 98.44 85 THR A O 1
ATOM 661 N N . THR A 1 86 ? 14.788 0.238 -11.280 1.00 98.00 86 THR A N 1
ATOM 662 C CA . THR A 1 86 ? 15.627 0.088 -12.472 1.00 98.00 86 THR A CA 1
ATOM 663 C C . THR A 1 86 ? 16.762 1.095 -12.405 1.00 98.00 86 THR A C 1
ATOM 665 O O . THR A 1 86 ? 16.636 2.129 -11.759 1.00 98.00 86 THR A O 1
ATOM 668 N N . GLY A 1 87 ? 17.863 0.828 -13.087 1.00 94.75 87 GLY A N 1
ATOM 669 C CA . GLY A 1 87 ? 19.030 1.692 -13.047 1.00 94.75 87 GLY A CA 1
ATOM 670 C C . GLY A 1 87 ? 20.155 1.127 -13.890 1.00 94.75 87 GLY A C 1
ATOM 671 O O . GLY A 1 87 ? 19.919 0.316 -14.786 1.00 94.75 87 GLY A O 1
ATOM 672 N N . CYS A 1 88 ? 21.375 1.548 -13.591 1.00 88.00 88 CYS A N 1
ATOM 673 C CA . CYS A 1 88 ? 22.574 0.959 -14.176 1.00 88.00 88 CYS A CA 1
ATOM 674 C C . CYS A 1 88 ? 23.592 0.622 -13.089 1.00 88.00 88 CYS A C 1
ATOM 676 O O . CYS A 1 88 ? 23.739 1.359 -12.115 1.00 88.00 88 CYS A O 1
ATOM 678 N N . ASP A 1 89 ? 24.376 -0.430 -13.303 1.00 89.62 89 ASP A N 1
ATOM 679 C CA . ASP A 1 89 ? 25.419 -0.871 -12.366 1.00 89.62 89 ASP A CA 1
ATOM 680 C C . ASP A 1 89 ? 26.717 -0.045 -12.501 1.00 89.62 89 ASP A C 1
ATOM 682 O O . ASP A 1 89 ? 27.828 -0.548 -12.338 1.00 89.62 89 ASP A O 1
ATOM 686 N N . ALA A 1 90 ? 26.585 1.244 -12.827 1.00 91.69 90 ALA A N 1
ATOM 687 C CA . ALA A 1 90 ? 27.678 2.202 -12.932 1.00 91.69 90 ALA A CA 1
ATOM 688 C C . ALA A 1 90 ? 27.526 3.297 -11.868 1.00 91.69 90 ALA A C 1
ATOM 690 O O . ALA A 1 90 ? 26.444 3.849 -11.679 1.00 91.69 90 ALA A O 1
ATOM 691 N N . LEU A 1 91 ? 28.621 3.631 -11.176 1.00 88.50 91 LEU A N 1
ATOM 692 C CA . LEU A 1 91 ? 28.647 4.727 -10.196 1.00 88.50 91 LEU A CA 1
ATOM 693 C C . LEU A 1 91 ? 28.944 6.090 -10.844 1.00 88.50 91 LEU A C 1
ATOM 695 O O . LEU A 1 91 ? 28.512 7.122 -10.342 1.00 88.50 91 LEU A O 1
ATOM 699 N N . GLY A 1 92 ? 29.706 6.098 -11.942 1.00 91.44 92 GLY A N 1
ATOM 700 C CA . GLY A 1 92 ? 30.183 7.322 -12.595 1.00 91.44 92 GLY A CA 1
ATOM 701 C C . GLY A 1 92 ? 29.159 8.012 -13.497 1.00 91.44 92 GLY A C 1
ATOM 702 O O . GLY A 1 92 ? 29.432 9.101 -13.992 1.00 91.44 92 GLY A O 1
ATOM 703 N N . GLU A 1 93 ? 28.000 7.397 -13.722 1.00 91.50 93 GLU A N 1
ATOM 704 C CA . GLU A 1 93 ? 26.953 7.928 -14.587 1.00 91.50 93 GLU A CA 1
ATOM 705 C C . GLU A 1 93 ? 25.604 7.270 -14.297 1.00 91.50 93 GLU A C 1
ATOM 707 O O . GLU A 1 93 ? 25.527 6.206 -13.683 1.00 91.50 93 GLU A O 1
ATOM 712 N N . GLY A 1 94 ? 24.540 7.887 -14.804 1.00 92.62 94 GLY A N 1
ATOM 713 C CA . GLY A 1 94 ? 23.211 7.296 -14.848 1.00 92.62 94 GLY A CA 1
ATOM 714 C C . GLY A 1 94 ? 22.266 7.796 -13.764 1.00 92.62 94 GLY A C 1
ATOM 715 O O . GLY A 1 94 ? 22.543 8.743 -13.030 1.00 92.62 94 GLY A O 1
ATOM 716 N N . LEU A 1 95 ? 21.100 7.162 -13.730 1.00 95.44 95 LEU A N 1
ATOM 717 C CA . LEU A 1 95 ? 19.994 7.507 -12.851 1.00 95.44 95 LEU A CA 1
ATOM 718 C C . LEU A 1 95 ? 19.349 6.207 -12.387 1.00 95.44 95 LEU A C 1
ATOM 720 O O . LEU A 1 95 ? 18.781 5.485 -13.210 1.00 95.44 95 LEU A O 1
ATOM 724 N N . ASP A 1 96 ? 19.432 5.928 -11.090 1.00 97.69 96 ASP A N 1
ATOM 725 C CA . ASP A 1 96 ? 18.692 4.815 -10.501 1.00 97.69 96 ASP A CA 1
ATOM 726 C C . ASP A 1 96 ? 17.307 5.304 -10.090 1.00 97.69 96 ASP A C 1
ATOM 728 O O . ASP A 1 96 ? 17.148 6.387 -9.525 1.00 97.69 96 ASP A O 1
ATOM 732 N N . LEU A 1 97 ? 16.295 4.515 -10.416 1.00 98.25 97 LEU A N 1
ATOM 733 C CA . LEU A 1 97 ? 14.892 4.854 -10.275 1.00 98.25 97 LEU A CA 1
ATOM 734 C C . LEU A 1 97 ? 14.191 3.817 -9.420 1.00 98.25 97 LEU A C 1
ATOM 736 O O . LEU A 1 97 ? 14.407 2.613 -9.557 1.00 98.25 97 LEU A O 1
ATOM 740 N N . LEU A 1 98 ? 13.304 4.309 -8.570 1.00 97.75 98 LEU A N 1
ATOM 741 C CA . LEU A 1 98 ? 12.452 3.507 -7.712 1.00 97.75 98 LEU A CA 1
ATOM 742 C C . LEU A 1 98 ? 11.024 4.027 -7.827 1.00 97.75 98 LEU A C 1
ATOM 744 O O . LEU A 1 98 ? 10.802 5.228 -7.696 1.00 97.75 98 LEU A O 1
ATOM 748 N N . VAL A 1 99 ? 10.067 3.136 -8.064 1.00 98.19 99 VAL A N 1
ATOM 749 C CA . VAL A 1 99 ? 8.635 3.440 -8.141 1.00 98.19 99 VAL A CA 1
ATOM 750 C C . VAL A 1 99 ? 7.910 2.609 -7.093 1.00 98.19 99 VAL A C 1
ATOM 752 O O . VAL A 1 99 ? 7.912 1.382 -7.162 1.00 98.19 99 VAL A O 1
ATOM 755 N N . GLU A 1 100 ? 7.287 3.281 -6.129 1.00 97.88 100 GLU A N 1
ATOM 756 C CA . GLU A 1 100 ? 6.397 2.680 -5.136 1.00 97.88 100 GLU A CA 1
ATOM 757 C C . GLU A 1 100 ? 4.952 2.760 -5.636 1.00 97.88 100 GLU A C 1
ATOM 759 O O . GLU A 1 100 ? 4.486 3.829 -6.048 1.00 97.88 100 GLU A O 1
ATOM 764 N N . GLY A 1 101 ? 4.222 1.651 -5.549 1.00 96.19 101 GLY A N 1
ATOM 765 C CA . GLY A 1 101 ? 2.817 1.582 -5.937 1.00 96.19 101 GLY A CA 1
ATOM 766 C C . GLY A 1 101 ? 2.107 0.361 -5.360 1.00 96.19 101 GLY A C 1
ATOM 767 O O . GLY A 1 101 ? 2.654 -0.379 -4.546 1.00 96.19 101 GLY A O 1
ATOM 768 N N . GLU A 1 102 ? 0.864 0.159 -5.780 1.00 96.81 102 GLU A N 1
ATOM 769 C CA . GLU A 1 102 ? 0.117 -1.081 -5.540 1.00 96.81 102 GLU A CA 1
ATOM 770 C C . GLU A 1 102 ? -0.044 -1.803 -6.871 1.00 96.81 102 GLU A C 1
ATOM 772 O O . GLU A 1 102 ? -0.375 -1.164 -7.867 1.00 96.81 102 GLU A O 1
ATOM 777 N N . ALA A 1 103 ? 0.196 -3.114 -6.890 1.00 97.75 103 ALA A N 1
ATOM 778 C CA . ALA A 1 103 ? -0.029 -3.923 -8.078 1.00 97.75 103 ALA A CA 1
ATOM 779 C C . ALA A 1 103 ? -1.509 -4.303 -8.188 1.00 97.75 103 ALA A C 1
ATOM 781 O O . ALA A 1 103 ? -2.033 -5.047 -7.357 1.00 97.75 103 ALA A O 1
ATOM 782 N N . VAL A 1 104 ? -2.172 -3.824 -9.237 1.00 96.62 104 VAL A N 1
ATOM 783 C CA . VAL A 1 104 ? -3.573 -4.126 -9.540 1.00 96.62 104 VAL A CA 1
ATOM 784 C C . VAL A 1 104 ? -3.622 -5.115 -10.694 1.00 96.62 104 VAL A C 1
ATOM 786 O O . VAL A 1 104 ? -3.066 -4.858 -11.758 1.00 96.62 104 VAL A O 1
ATOM 789 N N . ARG A 1 105 ? -4.270 -6.268 -10.495 1.00 96.62 105 ARG A N 1
ATOM 790 C CA . ARG A 1 105 ? -4.403 -7.277 -11.552 1.00 96.62 105 ARG A CA 1
ATOM 791 C C . ARG A 1 105 ? -5.360 -6.779 -12.637 1.00 96.62 105 ARG A C 1
ATOM 793 O O . ARG A 1 105 ? -6.530 -6.525 -12.355 1.00 96.62 105 ARG A O 1
ATOM 800 N N . LEU A 1 106 ? -4.878 -6.727 -13.875 1.00 93.44 106 LEU A N 1
ATOM 801 C CA . LEU A 1 106 ? -5.698 -6.473 -15.054 1.00 93.44 106 LEU A CA 1
ATOM 802 C C . LEU A 1 106 ? -6.301 -7.780 -15.570 1.00 93.44 106 LEU A C 1
ATOM 804 O O . LEU A 1 106 ? -5.637 -8.817 -15.611 1.00 93.44 106 LEU A O 1
ATOM 808 N N . THR A 1 107 ? -7.575 -7.719 -15.950 1.00 93.06 107 THR A N 1
ATOM 809 C CA . THR A 1 107 ? -8.335 -8.868 -16.474 1.00 93.06 107 THR A CA 1
ATOM 810 C C . THR A 1 107 ? -9.173 -8.526 -17.705 1.00 93.06 107 THR A C 1
ATOM 812 O O . THR A 1 107 ? -9.688 -9.439 -18.340 1.00 93.06 107 THR A O 1
ATOM 815 N N . ASP A 1 108 ? -9.293 -7.245 -18.064 1.00 92.31 108 ASP A N 1
ATOM 816 C CA . ASP A 1 108 ? -10.039 -6.818 -19.245 1.00 92.31 108 ASP A CA 1
ATOM 817 C C . ASP A 1 108 ? -9.205 -7.033 -20.516 1.00 92.31 108 ASP A C 1
ATOM 819 O O . ASP A 1 108 ? -8.119 -6.475 -20.678 1.00 92.31 108 ASP A O 1
ATOM 823 N N . ASP A 1 109 ? -9.704 -7.872 -21.420 1.00 91.06 109 ASP A N 1
ATOM 824 C CA . ASP A 1 109 ? -9.021 -8.271 -22.654 1.00 91.06 109 ASP A CA 1
ATOM 825 C C . ASP A 1 109 ? -8.583 -7.083 -23.543 1.00 91.06 109 ASP A C 1
ATOM 827 O O . ASP A 1 109 ? -7.464 -7.115 -24.062 1.00 91.06 109 ASP A O 1
ATOM 831 N N . PRO A 1 110 ? -9.409 -6.039 -23.758 1.00 92.75 110 PRO A N 1
ATOM 832 C CA . PRO A 1 110 ? -8.986 -4.812 -24.434 1.00 92.75 110 PRO A CA 1
ATOM 833 C C . PRO A 1 110 ? -7.748 -4.149 -23.814 1.00 92.75 110 PRO A C 1
ATOM 835 O O . PRO A 1 110 ? -6.791 -3.869 -24.540 1.00 92.75 110 PRO A O 1
ATOM 838 N N . ASP A 1 111 ? -7.723 -3.946 -22.495 1.00 91.88 111 ASP A N 1
ATOM 839 C CA . ASP A 1 111 ? -6.574 -3.350 -21.798 1.00 91.88 111 ASP A CA 1
ATOM 840 C C . ASP A 1 111 ? -5.335 -4.251 -21.901 1.00 91.88 111 ASP A C 1
ATOM 842 O O . ASP A 1 111 ? -4.234 -3.794 -22.220 1.00 91.88 111 ASP A O 1
ATOM 846 N N . LEU A 1 112 ? -5.522 -5.562 -21.740 1.00 96.06 112 LEU A N 1
ATOM 847 C CA . LEU A 1 112 ? -4.466 -6.557 -21.908 1.00 96.06 112 LEU A CA 1
ATOM 848 C C . LEU A 1 112 ? -3.858 -6.522 -23.320 1.00 96.06 112 LEU A C 1
ATOM 850 O O . LEU A 1 112 ? -2.635 -6.564 -23.460 1.00 96.06 112 LEU A O 1
ATOM 854 N N . ARG A 1 113 ? -4.666 -6.390 -24.380 1.00 96.38 113 ARG A N 1
ATOM 855 C CA . ARG A 1 113 ? -4.154 -6.272 -25.761 1.00 96.38 113 ARG A CA 1
ATOM 856 C C . ARG A 1 113 ? -3.266 -5.041 -25.927 1.00 96.38 113 ARG A C 1
ATOM 858 O O . ARG A 1 113 ? -2.186 -5.164 -26.496 1.00 96.38 113 ARG A O 1
ATOM 865 N N . ARG A 1 114 ? -3.651 -3.899 -25.346 1.00 97.50 114 ARG A N 1
ATOM 866 C CA . ARG A 1 114 ? -2.832 -2.673 -25.366 1.00 97.50 114 ARG A CA 1
ATOM 867 C C . ARG A 1 114 ? -1.491 -2.872 -24.659 1.00 97.50 114 ARG A C 1
ATOM 869 O O . ARG A 1 114 ? -0.457 -2.447 -25.171 1.00 97.50 114 ARG A O 1
ATOM 876 N N . VAL A 1 115 ? -1.489 -3.556 -23.513 1.00 97.75 115 VAL A N 1
ATOM 877 C CA . VAL A 1 115 ? -0.247 -3.901 -22.805 1.00 97.75 115 VAL A CA 1
ATOM 878 C C . VAL A 1 115 ? 0.604 -4.860 -23.646 1.00 97.75 115 VAL A C 1
ATOM 880 O O . VAL A 1 115 ? 1.806 -4.645 -23.773 1.00 97.75 115 VAL A O 1
ATOM 883 N N . SER A 1 116 ? 0.006 -5.874 -24.276 1.00 96.50 116 SER A N 1
ATOM 884 C CA . SER A 1 116 ? 0.715 -6.814 -25.158 1.00 96.50 116 SER A CA 1
ATOM 885 C C . SER A 1 116 ? 1.366 -6.102 -26.348 1.00 96.50 116 SER A C 1
ATOM 887 O O . SER A 1 116 ? 2.526 -6.365 -26.662 1.00 96.50 116 SER A O 1
ATOM 889 N N . ASP A 1 117 ? 0.665 -5.159 -26.979 1.00 96.88 117 ASP A N 1
ATOM 890 C CA . ASP A 1 117 ? 1.213 -4.347 -28.069 1.00 96.88 117 ASP A CA 1
ATOM 891 C C . ASP A 1 117 ? 2.388 -3.479 -27.593 1.00 96.88 117 ASP A C 1
ATOM 893 O O . ASP A 1 117 ? 3.387 -3.341 -28.302 1.00 96.88 117 ASP A O 1
ATOM 897 N N . ALA A 1 118 ? 2.327 -2.950 -26.366 1.00 97.56 118 ALA A N 1
ATOM 898 C CA . ALA A 1 118 ? 3.447 -2.233 -25.763 1.00 97.56 118 ALA A CA 1
ATOM 899 C C . ALA A 1 118 ? 4.658 -3.153 -25.508 1.00 97.56 118 ALA A C 1
ATOM 901 O O . ALA A 1 118 ? 5.796 -2.740 -25.741 1.00 97.56 118 ALA A O 1
ATOM 902 N N . TYR A 1 119 ? 4.436 -4.405 -25.087 1.00 97.44 119 TYR A N 1
ATOM 903 C CA . TYR A 1 119 ? 5.502 -5.409 -24.947 1.00 97.44 119 TYR A CA 1
ATOM 904 C C . TYR A 1 119 ? 6.145 -5.739 -26.287 1.00 97.44 119 TYR A C 1
ATOM 906 O O . TYR A 1 119 ? 7.368 -5.684 -26.407 1.00 97.44 119 TYR A O 1
ATOM 914 N N . LEU A 1 120 ? 5.327 -6.016 -27.302 1.00 95.50 120 LEU A N 1
ATOM 915 C CA . LEU A 1 120 ? 5.782 -6.262 -28.664 1.00 95.50 120 LEU A CA 1
ATOM 916 C C . LEU A 1 120 ? 6.593 -5.078 -29.202 1.00 95.50 120 LEU A C 1
ATOM 918 O O . LEU A 1 120 ? 7.671 -5.269 -29.757 1.00 95.50 120 LEU A O 1
ATOM 922 N N . SER A 1 121 ? 6.101 -3.852 -29.014 1.00 97.00 121 SER A N 1
ATOM 923 C CA . SER A 1 121 ? 6.785 -2.646 -29.482 1.00 97.00 121 SER A CA 1
ATOM 924 C C . SER A 1 121 ? 8.122 -2.416 -28.778 1.00 97.00 121 SER A C 1
ATOM 926 O O . SER A 1 121 ? 9.027 -1.859 -29.397 1.00 97.00 121 SER A O 1
ATOM 928 N N . LYS A 1 122 ? 8.241 -2.773 -27.494 1.00 97.12 122 LYS A N 1
ATOM 929 C CA . LYS A 1 122 ? 9.450 -2.532 -26.695 1.00 97.12 122 LYS A CA 1
ATOM 930 C C . LYS A 1 122 ? 10.488 -3.642 -26.843 1.00 97.12 122 LYS A C 1
ATOM 932 O O . LYS A 1 122 ? 11.673 -3.344 -26.921 1.00 97.12 122 LYS A O 1
ATOM 937 N N . TYR A 1 123 ? 10.050 -4.898 -26.880 1.00 95.62 123 TYR A N 1
ATOM 938 C CA . TYR A 1 123 ? 10.924 -6.069 -26.781 1.00 95.62 123 TYR A CA 1
ATOM 939 C C . TYR A 1 123 ? 10.908 -6.979 -28.024 1.00 95.62 123 TYR A C 1
ATOM 941 O O . TYR A 1 123 ? 11.677 -7.938 -28.094 1.00 95.62 123 TYR A O 1
ATOM 949 N N . GLY A 1 124 ? 10.065 -6.691 -29.020 1.00 93.06 124 GLY A N 1
ATOM 950 C CA . GLY A 1 124 ? 10.001 -7.417 -30.290 1.00 93.06 124 GLY A CA 1
ATOM 951 C C . GLY A 1 124 ? 9.162 -8.700 -30.260 1.00 93.06 124 GLY A C 1
ATOM 952 O O . GLY A 1 124 ? 8.496 -9.025 -29.278 1.00 93.06 124 GLY A O 1
ATOM 953 N N . GLU A 1 125 ? 9.197 -9.448 -31.370 1.00 89.19 125 GLU A N 1
ATOM 954 C CA . GLU A 1 125 ? 8.328 -10.614 -31.631 1.00 89.19 125 GLU A CA 1
ATOM 955 C C . GLU A 1 125 ? 8.413 -11.721 -30.569 1.00 89.19 125 GLU A C 1
ATOM 957 O O . GLU A 1 125 ? 7.426 -12.408 -30.313 1.00 89.19 125 GLU A O 1
ATOM 962 N N . GLY A 1 126 ? 9.561 -11.868 -29.897 1.00 85.38 126 GLY A N 1
ATOM 963 C CA . GLY A 1 126 ? 9.734 -12.834 -28.804 1.00 85.38 126 GLY A CA 1
ATOM 964 C C . GLY A 1 126 ? 8.844 -12.571 -27.580 1.00 85.38 126 GLY A C 1
ATOM 965 O O . GLY A 1 126 ? 8.679 -13.461 -26.750 1.00 85.38 126 GLY A O 1
ATOM 966 N N . TRP A 1 127 ? 8.253 -11.376 -27.485 1.00 90.12 127 TRP A N 1
ATOM 967 C CA . TRP A 1 127 ? 7.373 -10.935 -26.398 1.00 90.12 127 TRP A CA 1
ATOM 968 C C . TRP A 1 127 ? 5.949 -10.637 -26.876 1.00 90.12 127 TRP A C 1
ATOM 970 O O . TRP A 1 127 ? 5.201 -9.914 -26.221 1.00 90.12 127 TRP A O 1
ATOM 980 N N . ARG A 1 128 ? 5.552 -11.208 -28.019 1.00 88.50 128 ARG A N 1
ATOM 981 C CA . ARG A 1 128 ? 4.162 -11.193 -28.472 1.00 88.50 128 ARG A CA 1
ATOM 982 C C . ARG A 1 128 ? 3.320 -12.135 -27.610 1.00 88.50 128 ARG A C 1
ATOM 984 O O . ARG A 1 128 ? 3.556 -13.347 -27.596 1.00 88.50 128 ARG A O 1
ATOM 991 N N . PHE A 1 129 ? 2.291 -11.594 -26.965 1.00 90.88 129 PHE A N 1
ATOM 992 C CA . PHE A 1 129 ? 1.331 -12.381 -26.199 1.00 90.88 129 PHE A CA 1
ATOM 993 C C . PHE A 1 129 ? 0.010 -12.546 -26.956 1.00 90.88 129 PHE A C 1
ATOM 995 O O . PHE A 1 129 ? -0.509 -11.616 -27.572 1.00 90.88 129 PHE A O 1
ATOM 1002 N N . ALA A 1 130 ? -0.554 -13.748 -26.898 1.00 91.44 130 ALA A N 1
ATOM 1003 C CA . ALA A 1 130 ? -1.968 -13.959 -27.148 1.00 91.44 130 ALA A CA 1
ATOM 1004 C C . ALA A 1 130 ? -2.753 -13.576 -25.885 1.00 91.44 130 ALA A C 1
ATOM 1006 O O . ALA A 1 130 ? -2.368 -13.942 -24.775 1.00 91.44 130 ALA A O 1
ATOM 1007 N N . VAL A 1 131 ? -3.860 -12.854 -26.063 1.00 93.44 131 VAL A N 1
ATOM 1008 C CA . VAL A 1 131 ? -4.739 -12.416 -24.970 1.00 93.44 131 VAL A CA 1
ATOM 1009 C C . VAL A 1 131 ? -6.051 -13.181 -25.040 1.00 93.44 131 VAL A C 1
ATOM 1011 O O . VAL A 1 131 ? -6.713 -13.179 -26.086 1.00 93.44 131 VAL A O 1
ATOM 1014 N N . ARG A 1 132 ? -6.395 -13.832 -23.928 1.00 91.62 132 ARG A N 1
ATOM 1015 C CA . ARG A 1 132 ? -7.674 -14.509 -23.699 1.00 91.62 132 ARG A CA 1
ATOM 1016 C C . ARG A 1 132 ? -7.897 -14.696 -22.202 1.00 91.62 132 ARG A C 1
ATOM 1018 O O . ARG A 1 132 ? -6.928 -14.794 -21.450 1.00 91.62 132 ARG A O 1
ATOM 1025 N N . ASP A 1 133 ? -9.159 -14.805 -21.800 1.00 88.69 133 ASP A N 1
ATOM 1026 C CA . ASP A 1 133 ? -9.571 -15.182 -20.442 1.00 88.69 133 ASP A CA 1
ATOM 1027 C C . ASP A 1 133 ? -8.894 -14.342 -19.337 1.00 88.69 133 ASP A C 1
ATOM 1029 O O . ASP A 1 133 ? -8.558 -14.843 -18.260 1.00 88.69 133 ASP A O 1
ATOM 1033 N N . GLY A 1 134 ? -8.655 -13.052 -19.610 1.00 90.88 134 GLY A N 1
ATOM 1034 C CA . GLY A 1 134 ? -8.040 -12.133 -18.655 1.00 90.88 134 GLY A CA 1
ATOM 1035 C C . GLY A 1 134 ? -6.569 -12.425 -18.337 1.00 90.88 134 GLY A C 1
ATOM 1036 O O . GLY A 1 134 ? -6.119 -12.161 -17.215 1.00 90.88 134 GLY A O 1
ATOM 1037 N N . ALA A 1 135 ? -5.819 -12.997 -19.285 1.00 94.12 135 ALA A N 1
ATOM 1038 C CA . ALA A 1 135 ? -4.395 -13.282 -19.134 1.00 94.12 135 ALA A CA 1
ATOM 1039 C C . ALA A 1 135 ? -3.607 -13.236 -20.456 1.00 94.12 135 ALA A C 1
ATOM 1041 O O . ALA A 1 135 ? -4.157 -13.267 -21.560 1.00 94.12 135 ALA A O 1
ATOM 1042 N N . PHE A 1 136 ? -2.281 -13.191 -20.319 1.00 94.50 136 PHE A N 1
ATOM 1043 C CA . PHE A 1 136 ? -1.324 -13.383 -21.404 1.00 94.50 136 PHE A CA 1
ATOM 1044 C C . PHE A 1 136 ? -0.967 -14.855 -21.579 1.00 94.50 136 PHE A C 1
ATOM 1046 O O . PHE A 1 136 ? -0.827 -15.596 -20.610 1.00 94.50 136 PHE A O 1
ATOM 1053 N N . TYR A 1 137 ? -0.746 -15.250 -22.825 1.00 89.25 137 TYR A N 1
ATOM 1054 C CA . TYR A 1 137 ? -0.193 -16.540 -23.221 1.00 89.25 137 TYR A CA 1
ATOM 1055 C C . TYR A 1 137 ? 0.897 -16.285 -24.255 1.00 89.25 137 TYR A C 1
ATOM 1057 O O . TYR A 1 137 ? 0.763 -15.377 -25.074 1.00 89.25 137 TYR A O 1
ATOM 1065 N N . HIS A 1 138 ? 1.982 -17.054 -24.244 1.00 77.94 138 HIS A N 1
ATOM 1066 C CA . HIS A 1 138 ? 3.006 -16.900 -25.276 1.00 77.94 138 HIS A CA 1
ATOM 1067 C C . HIS A 1 138 ? 2.413 -17.192 -26.666 1.00 77.94 138 HIS A C 1
ATOM 1069 O O . HIS A 1 138 ? 1.667 -18.156 -26.844 1.00 77.94 138 HIS A O 1
ATOM 1075 N N . GLY A 1 139 ? 2.706 -16.327 -27.645 1.00 61.56 139 GLY A N 1
ATOM 1076 C CA . GLY A 1 139 ? 2.322 -16.540 -29.043 1.00 61.56 139 GLY A CA 1
ATOM 1077 C C . GLY A 1 139 ? 3.019 -17.761 -29.676 1.00 61.56 139 GLY A C 1
ATOM 1078 O O . GLY A 1 139 ? 3.855 -18.396 -29.032 1.00 61.56 139 GLY A O 1
ATOM 1079 N N . PRO A 1 140 ? 2.706 -18.107 -30.941 1.00 51.06 140 PRO A N 1
ATOM 1080 C CA . PRO A 1 140 ? 3.253 -19.284 -31.618 1.00 51.06 140 PRO A CA 1
ATOM 1081 C C . PRO A 1 140 ? 4.764 -19.130 -31.881 1.00 51.06 140 PRO A C 1
ATOM 1083 O O . PRO A 1 140 ? 5.188 -18.633 -32.919 1.00 51.06 140 PRO A O 1
ATOM 1086 N N . GLY A 1 141 ? 5.578 -19.558 -30.919 1.00 49.19 141 GLY A N 1
ATOM 1087 C CA . GLY A 1 141 ? 7.010 -19.845 -31.042 1.00 49.19 141 GLY A CA 1
ATOM 1088 C C . GLY A 1 141 ? 7.273 -21.322 -30.721 1.00 49.19 141 GLY A C 1
ATOM 1089 O O . GLY A 1 141 ? 6.341 -22.015 -30.300 1.00 49.19 141 GLY A O 1
ATOM 1090 N N . PRO A 1 142 ? 8.499 -21.849 -30.926 1.00 41.50 142 PRO A N 1
ATOM 1091 C CA . PRO A 1 142 ? 8.804 -23.226 -30.551 1.00 41.50 142 PRO A CA 1
ATOM 1092 C C . PRO A 1 142 ? 8.435 -23.426 -29.074 1.00 41.50 142 PRO A C 1
ATOM 1094 O O . PRO A 1 142 ? 8.817 -22.586 -28.250 1.00 41.50 142 PRO A O 1
ATOM 1097 N N . PRO A 1 143 ? 7.680 -24.486 -28.731 1.00 44.34 143 PRO A N 1
ATOM 1098 C CA . PRO A 1 143 ? 7.309 -24.741 -27.353 1.00 44.34 143 PRO A CA 1
ATOM 1099 C C . PRO A 1 143 ? 8.581 -24.766 -26.509 1.00 44.34 143 PRO A C 1
ATOM 1101 O O . PRO A 1 143 ? 9.497 -25.543 -26.784 1.00 44.34 143 PRO A O 1
ATOM 1104 N N . ARG A 1 144 ? 8.641 -23.957 -25.448 1.00 51.31 144 ARG A N 1
ATOM 1105 C CA . ARG A 1 144 ? 9.355 -24.458 -24.274 1.00 51.31 144 ARG A CA 1
ATOM 1106 C C . ARG A 1 144 ? 8.573 -25.705 -23.878 1.00 51.31 144 ARG A C 1
ATOM 1108 O O . ARG A 1 144 ? 7.350 -25.641 -23.825 1.00 51.31 144 ARG A O 1
ATOM 1115 N N . GLU A 1 145 ? 9.248 -26.835 -23.688 1.00 44.69 145 GLU A N 1
ATOM 1116 C CA . GLU A 1 145 ? 8.621 -28.154 -23.461 1.00 44.69 145 GLU A CA 1
ATOM 1117 C C . GLU A 1 145 ? 7.583 -28.159 -22.316 1.00 44.69 145 GLU A C 1
ATOM 1119 O O . GLU A 1 145 ? 6.759 -29.063 -22.217 1.00 44.69 145 GLU A O 1
ATOM 1124 N N . THR A 1 146 ? 7.562 -27.100 -21.505 1.00 46.69 146 THR A N 1
ATOM 1125 C CA . THR A 1 146 ? 6.465 -26.696 -20.631 1.00 46.69 146 THR A CA 1
ATOM 1126 C C . THR A 1 146 ? 5.915 -25.331 -21.076 1.00 46.69 146 THR A C 1
ATOM 1128 O O . THR A 1 146 ? 6.556 -24.306 -20.830 1.00 46.69 146 THR A O 1
ATOM 1131 N N . ASP A 1 147 ? 4.740 -25.285 -21.709 1.00 50.19 147 ASP A N 1
ATOM 1132 C CA . ASP A 1 147 ? 3.941 -24.052 -21.762 1.00 50.19 147 ASP A CA 1
ATOM 1133 C C . ASP A 1 147 ? 3.621 -23.671 -20.301 1.00 50.19 147 ASP A C 1
ATOM 1135 O O . ASP A 1 147 ? 2.963 -24.459 -19.616 1.00 50.19 147 ASP A O 1
ATOM 1139 N N . PRO A 1 148 ? 4.136 -22.551 -19.756 1.00 53.66 148 PRO A N 1
ATOM 1140 C CA . PRO A 1 148 ? 3.981 -22.234 -18.335 1.00 53.66 14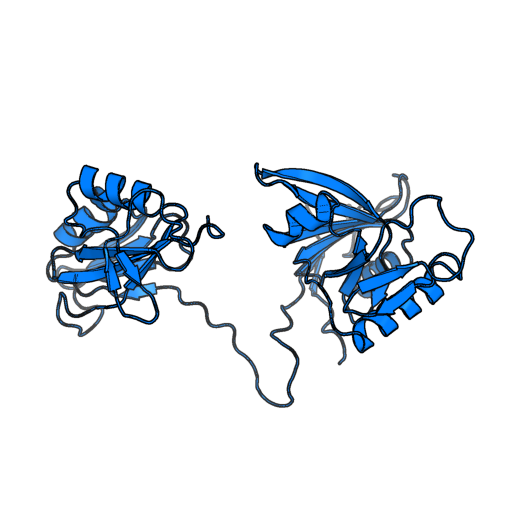8 PRO A CA 1
ATOM 1141 C C . PRO A 1 148 ? 2.535 -21.873 -17.956 1.00 53.66 148 PRO A C 1
ATOM 1143 O O . PRO A 1 148 ? 2.252 -21.665 -16.776 1.00 53.66 148 PRO A O 1
ATOM 1146 N N . GLY A 1 149 ? 1.617 -21.814 -18.928 1.00 71.50 149 GLY A N 1
ATOM 1147 C CA . GLY A 1 149 ? 0.229 -21.434 -18.718 1.00 71.50 149 GLY A CA 1
ATOM 1148 C C . GLY A 1 149 ? 0.025 -19.920 -18.777 1.00 71.50 149 GLY A C 1
ATOM 1149 O O . GLY A 1 149 ? 0.837 -1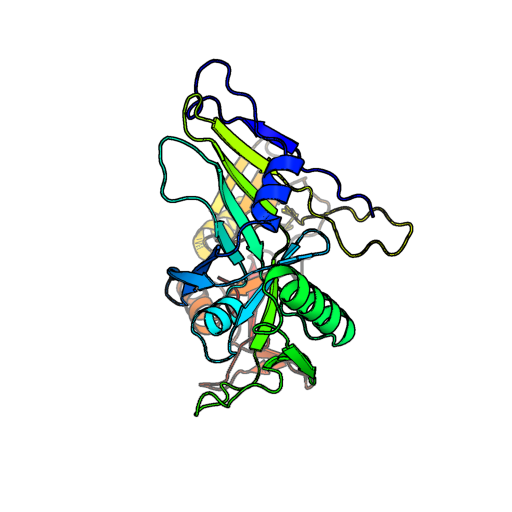9.175 -19.322 1.00 71.50 149 GLY A O 1
ATOM 1150 N N . ALA A 1 150 ? -1.110 -19.472 -18.242 1.00 88.75 150 ALA A N 1
ATOM 1151 C CA . ALA A 1 150 ? -1.491 -18.064 -18.187 1.00 88.75 150 ALA A CA 1
ATOM 1152 C C . ALA A 1 150 ? -0.434 -17.217 -17.457 1.00 88.75 150 ALA A C 1
ATOM 1154 O O . ALA A 1 150 ? 0.058 -17.618 -16.407 1.00 88.75 150 ALA A O 1
ATOM 1155 N N . ALA A 1 151 ? -0.155 -16.010 -17.942 1.00 93.69 151 ALA A N 1
ATOM 1156 C CA . ALA A 1 151 ? 0.557 -14.978 -17.198 1.00 93.69 151 ALA A CA 1
ATOM 1157 C C . ALA A 1 151 ? -0.416 -13.853 -16.829 1.00 93.69 151 ALA A C 1
ATOM 1159 O O . ALA A 1 151 ? -1.078 -13.264 -17.686 1.00 93.69 151 ALA A O 1
ATOM 1160 N N . TRP A 1 152 ? -0.523 -13.564 -15.535 1.00 96.81 152 TRP A N 1
ATOM 1161 C CA . TRP A 1 152 ? -1.340 -12.463 -15.037 1.00 96.81 152 TRP A CA 1
ATOM 1162 C C . TRP A 1 152 ? -0.595 -11.150 -15.198 1.00 96.81 152 TRP A C 1
ATOM 1164 O O . TRP A 1 152 ? 0.595 -11.065 -14.886 1.00 96.81 152 TRP A O 1
ATOM 1174 N N . VAL A 1 153 ? -1.313 -10.138 -15.673 1.00 98.25 153 VAL A N 1
ATOM 1175 C CA . VAL A 1 153 ? -0.791 -8.790 -15.887 1.00 98.25 153 VAL A CA 1
ATOM 1176 C C . VAL A 1 153 ? -1.183 -7.912 -14.711 1.00 98.25 153 VAL A C 1
ATOM 1178 O O . VAL A 1 153 ? -2.315 -7.967 -14.231 1.00 98.25 153 VAL A O 1
ATOM 1181 N N . TYR A 1 154 ? -0.236 -7.103 -14.259 1.00 98.62 154 TYR A N 1
ATOM 1182 C CA . TYR A 1 154 ? -0.410 -6.162 -13.170 1.00 98.62 154 TYR A CA 1
ATOM 1183 C C . TYR A 1 154 ? -0.043 -4.757 -13.626 1.00 98.62 154 TYR A C 1
ATOM 1185 O O . TYR A 1 154 ? 0.997 -4.565 -14.256 1.00 98.62 154 TYR A O 1
ATOM 1193 N N . GLU A 1 155 ? -0.876 -3.793 -13.258 1.00 98.25 155 GLU A N 1
ATOM 1194 C CA . GLU A 1 155 ? -0.617 -2.361 -13.352 1.00 98.25 155 GLU A CA 1
ATOM 1195 C C . GLU A 1 155 ? -0.065 -1.850 -12.015 1.00 98.25 155 GLU A C 1
ATOM 1197 O O . GLU A 1 155 ? -0.587 -2.186 -10.952 1.00 98.25 155 GLU A O 1
ATOM 1202 N N . VAL A 1 156 ? 0.981 -1.024 -12.064 1.00 98.00 156 VAL A N 1
ATOM 1203 C CA . VAL A 1 156 ? 1.554 -0.318 -10.913 1.00 98.00 156 VAL A CA 1
ATOM 1204 C C . VAL A 1 156 ? 1.630 1.170 -11.237 1.00 98.00 156 VAL A C 1
ATOM 1206 O O . VAL A 1 156 ? 2.612 1.663 -11.803 1.00 98.00 156 VAL A O 1
ATOM 1209 N N . ALA A 1 157 ? 0.577 1.895 -10.864 1.00 94.56 157 ALA A N 1
ATOM 1210 C CA . ALA A 1 157 ? 0.563 3.350 -10.913 1.00 94.56 157 ALA A CA 1
ATOM 1211 C C . ALA A 1 157 ? 1.506 3.927 -9.833 1.00 94.56 157 ALA A C 1
ATOM 1213 O O . ALA A 1 157 ? 1.414 3.523 -8.664 1.00 94.56 157 ALA A O 1
ATOM 1214 N N . PRO A 1 158 ? 2.402 4.877 -10.170 1.00 94.00 158 PRO A N 1
ATOM 1215 C CA . PRO A 1 158 ? 3.283 5.493 -9.186 1.00 94.00 158 PRO A CA 1
ATOM 1216 C C . PRO A 1 158 ? 2.488 6.229 -8.103 1.00 94.00 158 PRO A C 1
ATOM 1218 O O . PRO A 1 158 ? 1.745 7.170 -8.377 1.00 94.00 158 PRO A O 1
ATOM 1221 N N . LYS A 1 159 ? 2.692 5.851 -6.841 1.00 90.75 159 LYS A N 1
ATOM 1222 C CA . LYS A 1 159 ? 2.280 6.656 -5.677 1.00 90.75 159 LYS A CA 1
ATOM 1223 C C . LYS A 1 159 ? 3.404 7.587 -5.241 1.00 90.75 159 LYS A C 1
ATOM 1225 O O . LYS A 1 159 ? 3.177 8.729 -4.837 1.00 90.75 159 LYS A O 1
ATOM 1230 N N . LYS A 1 160 ? 4.632 7.092 -5.344 1.00 92.50 160 LYS A N 1
ATOM 1231 C CA . LYS A 1 160 ? 5.863 7.807 -5.032 1.00 92.50 160 LYS A CA 1
ATOM 1232 C C . LYS A 1 160 ? 6.960 7.274 -5.932 1.00 92.50 160 LYS A C 1
ATOM 1234 O O . LYS A 1 160 ? 6.985 6.083 -6.227 1.00 92.50 160 LYS A O 1
ATOM 1239 N N . ALA A 1 161 ? 7.870 8.139 -6.349 1.00 97.06 161 ALA A N 1
ATOM 1240 C CA . ALA A 1 161 ? 9.068 7.693 -7.035 1.00 97.06 161 ALA A CA 1
ATOM 1241 C C . ALA A 1 161 ? 10.298 8.436 -6.528 1.00 97.06 161 ALA A C 1
ATOM 1243 O O . ALA A 1 161 ? 10.198 9.542 -5.989 1.00 97.06 161 ALA A O 1
ATOM 1244 N N . PHE A 1 162 ? 11.457 7.823 -6.716 1.00 98.00 162 PHE A N 1
ATOM 1245 C CA . PHE A 1 162 ? 12.747 8.405 -6.391 1.00 98.00 162 PHE A CA 1
ATOM 1246 C C . PHE A 1 162 ? 13.712 8.246 -7.549 1.00 98.00 162 PHE A C 1
ATOM 1248 O O . PHE A 1 162 ? 13.665 7.246 -8.266 1.00 98.00 162 PHE A O 1
ATOM 1255 N N . GLY A 1 163 ? 14.574 9.243 -7.708 1.00 97.69 163 GLY A N 1
ATOM 1256 C CA . GLY A 1 163 ? 15.660 9.261 -8.672 1.00 97.69 163 GLY A CA 1
ATOM 1257 C C . GLY A 1 163 ? 16.968 9.565 -7.966 1.00 97.69 163 GLY A C 1
ATOM 1258 O O . GLY A 1 163 ? 17.043 10.529 -7.205 1.00 97.69 163 GLY A O 1
ATOM 1259 N N . PHE A 1 164 ? 17.982 8.753 -8.228 1.00 97.50 164 PHE A N 1
ATOM 1260 C CA . PHE A 1 164 ? 19.324 8.903 -7.683 1.00 97.50 164 PHE A CA 1
ATOM 1261 C C . PHE A 1 164 ? 20.284 9.180 -8.837 1.00 97.50 164 PHE A C 1
ATOM 1263 O O . PHE A 1 164 ? 20.700 8.262 -9.547 1.00 97.50 164 PHE A O 1
ATOM 1270 N N . GLY A 1 165 ? 20.546 10.464 -9.084 1.00 96.06 165 GLY A N 1
ATOM 1271 C CA . GLY A 1 165 ? 21.473 10.918 -10.113 1.00 96.06 165 GLY A CA 1
ATOM 1272 C C . GLY A 1 165 ? 22.909 10.612 -9.705 1.00 96.06 165 GLY A C 1
ATOM 1273 O O . GLY A 1 165 ? 23.293 10.847 -8.557 1.00 96.06 165 GLY A O 1
ATOM 1274 N N . LYS A 1 166 ? 23.689 10.074 -10.643 1.00 94.00 166 LYS A N 1
ATOM 1275 C CA . LYS A 1 166 ? 25.064 9.610 -10.430 1.00 94.00 166 LYS A CA 1
ATOM 1276 C C . LYS A 1 166 ? 26.038 10.283 -11.393 1.00 94.00 166 LYS A C 1
ATOM 1278 O O . LYS A 1 166 ? 25.665 10.685 -12.496 1.00 94.00 166 LYS A O 1
ATOM 1283 N N . GLY A 1 167 ? 27.304 10.355 -10.987 1.00 89.56 167 GLY A N 1
ATOM 1284 C CA . GLY A 1 167 ? 28.403 10.889 -11.789 1.00 89.56 167 GLY A CA 1
ATOM 1285 C C . GLY A 1 167 ? 28.981 12.181 -11.228 1.00 89.56 167 GLY A C 1
ATOM 1286 O O . GLY A 1 167 ? 29.326 12.242 -10.053 1.00 89.56 167 GLY A O 1
ATOM 1287 N N . GLY A 1 168 ? 29.126 13.207 -12.072 1.00 85.88 168 GLY A N 1
ATOM 1288 C CA . GLY A 1 168 ? 29.766 14.472 -11.681 1.00 85.88 168 GLY A CA 1
ATOM 1289 C C . GLY A 1 168 ? 28.976 15.298 -10.657 1.00 85.88 168 GLY A C 1
ATOM 1290 O O . GLY A 1 168 ? 29.557 16.097 -9.929 1.00 85.88 168 GLY A O 1
ATOM 1291 N N . THR A 1 169 ? 27.660 15.104 -10.578 1.00 92.31 169 THR A N 1
ATOM 1292 C CA . THR A 1 169 ? 26.781 15.767 -9.608 1.00 92.31 169 THR A CA 1
ATOM 1293 C C . THR A 1 169 ? 25.772 14.745 -9.112 1.00 92.31 169 THR A C 1
ATOM 1295 O O . THR A 1 169 ? 24.937 14.277 -9.886 1.00 92.31 169 THR A O 1
ATOM 1298 N N . PHE A 1 170 ? 25.860 14.381 -7.833 1.00 95.75 170 PHE A N 1
ATOM 1299 C CA . PHE A 1 170 ? 24.910 13.458 -7.222 1.00 95.75 170 PHE A CA 1
ATOM 1300 C C . PHE A 1 170 ? 23.632 14.202 -6.848 1.00 95.75 170 PHE A C 1
ATOM 1302 O O . PHE A 1 170 ? 23.680 15.319 -6.328 1.00 95.75 170 PHE A O 1
ATOM 1309 N N . SER A 1 171 ? 22.482 13.582 -7.090 1.00 96.75 171 SER A N 1
ATOM 1310 C CA . SER A 1 171 ? 21.191 14.146 -6.704 1.00 96.75 171 SER A CA 1
ATOM 1311 C C . SER A 1 171 ? 20.265 13.064 -6.177 1.00 96.75 171 SER A C 1
ATOM 1313 O O . SER A 1 171 ? 20.196 11.965 -6.723 1.00 96.75 171 SER A O 1
ATOM 1315 N N . GLN A 1 172 ? 19.513 13.388 -5.130 1.00 97.75 172 GLN A N 1
ATOM 1316 C CA . GLN A 1 172 ? 18.379 12.582 -4.705 1.00 97.75 172 GLN A CA 1
ATOM 1317 C C . GLN A 1 172 ? 17.098 13.369 -4.944 1.00 97.75 172 GLN A C 1
ATOM 1319 O O . GLN A 1 172 ? 16.808 14.350 -4.260 1.00 97.75 172 GLN A O 1
ATOM 1324 N N . THR A 1 173 ? 16.315 12.911 -5.912 1.00 97.88 173 THR A N 1
ATOM 1325 C CA . THR A 1 173 ? 15.017 13.485 -6.254 1.00 97.88 173 THR A CA 1
ATOM 1326 C C . THR A 1 173 ? 13.903 12.596 -5.731 1.00 97.88 173 THR A C 1
ATOM 1328 O O . THR A 1 173 ? 13.945 11.376 -5.875 1.00 97.88 173 THR A O 1
ATOM 1331 N N . ARG A 1 174 ? 12.878 13.209 -5.150 1.00 97.12 174 ARG A N 1
ATOM 1332 C CA . ARG A 1 174 ? 11.609 12.581 -4.798 1.00 97.12 174 ARG A CA 1
ATOM 1333 C C . ARG A 1 174 ? 10.513 13.162 -5.680 1.00 97.12 174 ARG A C 1
ATOM 1335 O O . ARG A 1 174 ? 10.297 14.370 -5.669 1.00 97.12 174 ARG A O 1
ATOM 1342 N N . TRP A 1 175 ? 9.775 12.303 -6.371 1.00 95.19 175 TRP A N 1
ATOM 1343 C CA . TRP A 1 175 ? 8.536 12.669 -7.051 1.00 95.19 175 TRP A CA 1
ATOM 1344 C C . TRP A 1 175 ? 7.341 12.218 -6.228 1.00 95.19 175 TRP A C 1
ATOM 1346 O O . TRP A 1 175 ? 7.231 11.048 -5.840 1.00 95.19 175 TRP A O 1
ATOM 1356 N N . ARG A 1 176 ? 6.432 13.155 -5.960 1.00 87.69 176 ARG A N 1
ATOM 1357 C CA . ARG A 1 176 ? 5.174 12.871 -5.273 1.00 87.69 176 ARG A CA 1
ATOM 1358 C C . ARG A 1 176 ? 4.020 13.011 -6.249 1.00 87.69 176 ARG A C 1
ATOM 1360 O O . ARG A 1 176 ? 3.732 14.107 -6.729 1.00 87.69 176 ARG A O 1
ATOM 1367 N N . PHE A 1 177 ? 3.360 11.894 -6.512 1.00 84.12 177 PHE A N 1
ATOM 1368 C CA . PHE A 1 177 ? 2.192 11.851 -7.372 1.00 84.12 177 PHE A CA 1
ATOM 1369 C C . PHE A 1 177 ? 0.993 12.267 -6.540 1.00 84.12 177 PHE A C 1
ATOM 1371 O O . PHE A 1 177 ? 0.729 11.712 -5.469 1.00 84.12 177 PHE A O 1
ATOM 1378 N N . GLN A 1 178 ? 0.275 13.284 -7.005 1.00 66.50 178 GLN A N 1
ATOM 1379 C CA . GLN A 1 178 ? -1.061 13.515 -6.483 1.00 66.50 178 GLN A CA 1
ATOM 1380 C C . GLN A 1 178 ? -1.879 12.289 -6.874 1.00 66.50 178 GLN A C 1
ATOM 1382 O O . GLN A 1 178 ? -1.890 11.915 -8.042 1.00 66.50 178 GLN A O 1
ATOM 1387 N N . ARG A 1 179 ? -2.502 11.623 -5.896 1.00 52.72 179 ARG A N 1
ATOM 1388 C CA . ARG A 1 179 ? -3.374 10.476 -6.163 1.00 52.72 179 ARG A CA 1
ATOM 1389 C C . ARG A 1 179 ? -4.388 10.928 -7.212 1.00 52.72 179 ARG A C 1
ATOM 1391 O O . ARG A 1 179 ? -5.209 11.789 -6.893 1.00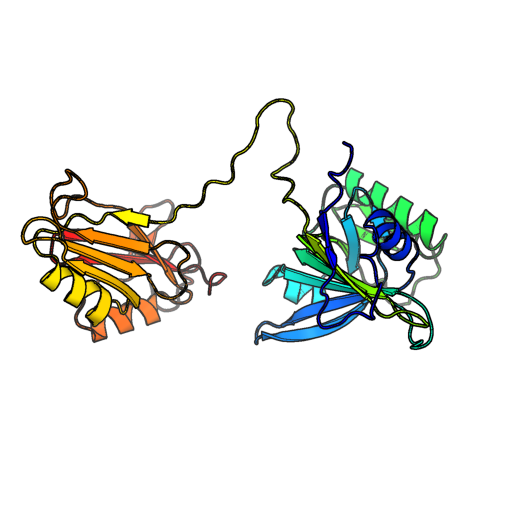 52.72 179 ARG A O 1
ATOM 1398 N N . THR A 1 180 ? -4.340 10.369 -8.420 1.00 43.69 180 THR A N 1
ATOM 1399 C CA . THR A 1 180 ? -5.485 10.421 -9.326 1.00 43.69 180 THR A CA 1
ATOM 1400 C C . THR A 1 180 ? -6.584 9.686 -8.578 1.00 43.69 180 THR A C 1
ATOM 1402 O O . THR A 1 180 ? -6.555 8.465 -8.418 1.00 43.69 180 THR A O 1
ATOM 1405 N N . GLN A 1 181 ? -7.465 10.441 -7.930 1.00 38.09 181 GLN A N 1
ATOM 1406 C CA . GLN A 1 181 ? -8.667 9.870 -7.366 1.00 38.09 181 GLN A CA 1
ATOM 1407 C C . GLN A 1 181 ? -9.520 9.463 -8.552 1.00 38.09 181 GLN A C 1
ATOM 1409 O O . GLN A 1 181 ? -10.183 10.313 -9.125 1.00 38.09 181 GLN A O 1
ATOM 1414 N N . THR A 1 182 ? -9.501 8.164 -8.855 1.00 38.62 182 THR A N 1
ATOM 1415 C CA . THR A 1 182 ? -10.544 7.499 -9.637 1.00 38.62 182 THR A CA 1
ATOM 1416 C C . THR A 1 182 ? -10.529 7.897 -11.121 1.00 38.62 182 THR A C 1
ATOM 1418 O O . THR A 1 182 ? -10.079 8.971 -11.503 1.00 38.62 182 THR A O 1
ATOM 1421 N N . ARG A 1 183 ? -10.985 6.998 -12.000 1.00 39.09 183 ARG A N 1
ATOM 1422 C CA . ARG A 1 183 ? -11.323 7.345 -13.388 1.00 39.09 183 ARG A CA 1
ATOM 1423 C C . ARG A 1 183 ? -12.149 8.640 -13.377 1.00 39.09 183 ARG A C 1
ATOM 1425 O O . ARG A 1 183 ? -13.187 8.663 -12.719 1.00 39.09 183 ARG A O 1
ATOM 1432 N N . GLU A 1 184 ? -11.705 9.683 -14.081 1.00 40.25 184 GLU A N 1
ATOM 1433 C CA . GLU A 1 184 ? -12.553 10.841 -14.382 1.00 40.25 184 GLU A CA 1
ATOM 1434 C C . GLU A 1 184 ? -13.733 10.336 -15.229 1.00 40.25 184 GLU A C 1
ATOM 1436 O O . GLU A 1 184 ? -13.638 10.190 -16.445 1.00 40.25 184 GLU A O 1
ATOM 1441 N N . MET A 1 185 ? -14.845 10.003 -14.578 1.00 41.22 185 MET A N 1
ATOM 1442 C CA . MET A 1 185 ? -16.153 10.228 -15.174 1.00 41.22 185 MET A CA 1
ATOM 1443 C C . MET A 1 185 ? -16.354 11.742 -15.111 1.00 41.22 185 MET A C 1
ATOM 1445 O O . MET A 1 185 ? -16.294 12.326 -14.031 1.00 41.22 185 MET A O 1
ATOM 1449 N N . GLU A 1 186 ? -16.468 12.373 -16.273 1.00 40.88 186 GLU A N 1
ATOM 1450 C CA . GLU A 1 186 ? -16.513 13.824 -16.462 1.00 40.88 186 GLU A CA 1
ATOM 1451 C C . GLU A 1 186 ? -17.383 14.547 -15.409 1.00 40.88 186 GLU A C 1
ATOM 1453 O O . GLU A 1 186 ? -18.588 14.324 -15.331 1.00 40.88 186 GLU A O 1
ATOM 1458 N N . GLY A 1 187 ? -16.778 15.460 -14.633 1.00 40.91 187 GLY A N 1
ATOM 1459 C CA . GLY A 1 187 ? -17.499 16.568 -13.989 1.00 40.91 187 GLY A CA 1
ATOM 1460 C C . GLY A 1 187 ? -17.491 16.674 -12.459 1.00 40.91 187 GLY A C 1
ATOM 1461 O O . GLY A 1 187 ? -17.8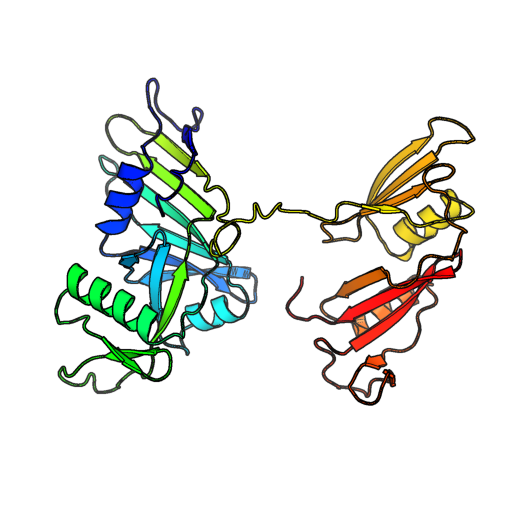18 17.750 -11.962 1.00 40.91 187 GLY A O 1
ATOM 1462 N N . GLU A 1 188 ? -17.088 15.656 -11.693 1.00 46.66 188 GLU A N 1
ATOM 1463 C CA . GLU A 1 188 ? -17.131 15.726 -10.219 1.00 46.66 188 GLU A CA 1
ATOM 1464 C C . GLU A 1 188 ? -15.741 15.701 -9.570 1.00 46.66 188 GLU A C 1
ATOM 1466 O O . GLU A 1 188 ? -14.966 14.754 -9.703 1.00 46.66 188 GLU A O 1
ATOM 1471 N N . ILE A 1 189 ? -15.422 16.760 -8.817 1.00 47.06 189 ILE A N 1
ATOM 1472 C CA . ILE A 1 189 ? -14.220 16.823 -7.981 1.00 47.06 189 ILE A CA 1
ATOM 1473 C C . ILE A 1 189 ? -14.419 15.869 -6.796 1.00 47.06 189 ILE A C 1
ATOM 1475 O O . ILE A 1 189 ? -15.049 16.226 -5.800 1.00 47.06 189 ILE A O 1
ATOM 1479 N N . PHE A 1 190 ? -13.852 14.664 -6.872 1.00 47.50 190 PHE A N 1
ATOM 1480 C CA . PHE A 1 190 ? -13.830 13.754 -5.729 1.00 47.50 190 PHE A CA 1
ATOM 1481 C C . PHE A 1 190 ? -12.839 14.250 -4.668 1.00 47.50 190 PHE A C 1
ATOM 1483 O O . PHE A 1 190 ? -11.624 14.335 -4.868 1.00 47.50 190 PHE A O 1
ATOM 1490 N N . MET A 1 191 ? -13.380 14.612 -3.510 1.00 67.06 191 MET A N 1
ATOM 1491 C CA . MET A 1 191 ? -12.619 14.948 -2.313 1.00 67.06 191 MET A CA 1
ATOM 1492 C C . MET A 1 191 ? -12.267 13.676 -1.538 1.00 67.06 191 MET A C 1
ATOM 1494 O O . MET A 1 191 ? -13.126 12.833 -1.280 1.00 67.06 191 MET A O 1
ATOM 1498 N N . LYS A 1 192 ? -10.996 13.550 -1.130 1.00 58.81 192 LYS A N 1
ATOM 1499 C CA . LYS A 1 192 ? -10.555 12.465 -0.249 1.00 58.81 192 LYS A CA 1
ATOM 1500 C C . LYS A 1 192 ? -10.918 12.830 1.185 1.00 58.81 192 LYS A C 1
ATOM 1502 O O . LYS A 1 192 ? -10.157 13.516 1.860 1.00 58.81 192 LYS A O 1
ATOM 1507 N N . TRP A 1 193 ? -12.053 12.329 1.644 1.00 68.12 193 TRP A N 1
ATOM 1508 C CA . TRP A 1 193 ? -12.465 12.417 3.039 1.00 68.12 193 TRP A CA 1
ATOM 1509 C C . TRP A 1 193 ? -11.928 11.209 3.810 1.00 68.12 193 TRP A C 1
ATOM 1511 O O . TRP A 1 193 ? -12.150 10.065 3.413 1.00 68.12 193 TRP A O 1
ATOM 1521 N N . THR A 1 194 ? -11.189 11.454 4.889 1.00 80.69 194 THR A N 1
ATOM 1522 C CA . THR A 1 194 ? -10.803 10.432 5.871 1.00 80.69 194 THR A CA 1
ATOM 1523 C C . THR A 1 194 ? -11.600 10.660 7.146 1.00 80.69 194 THR A C 1
ATOM 1525 O O . THR A 1 194 ? -11.789 11.804 7.556 1.00 80.69 194 THR A O 1
ATOM 1528 N N . LEU A 1 195 ? -12.089 9.582 7.760 1.00 86.00 195 LEU A N 1
ATOM 1529 C CA . LEU A 1 195 ? -12.709 9.664 9.078 1.00 86.00 195 LEU A CA 1
ATOM 1530 C C . LEU A 1 195 ? -11.589 9.697 10.119 1.00 86.00 195 LEU A C 1
ATOM 1532 O O . LEU A 1 195 ? -10.902 8.698 10.300 1.00 86.00 195 LEU A O 1
ATOM 1536 N N . GLU A 1 196 ? -11.387 10.859 10.730 1.00 90.38 196 GLU A N 1
ATOM 1537 C CA . GLU A 1 196 ? -10.300 11.090 11.688 1.00 90.38 196 GLU A CA 1
ATOM 1538 C C . GLU A 1 196 ? -10.720 10.754 13.119 1.00 90.38 196 GLU A C 1
ATOM 1540 O O . GLU A 1 196 ? -9.970 10.151 13.879 1.00 90.38 196 GLU A O 1
ATOM 1545 N N . VAL A 1 197 ? -11.930 11.165 13.503 1.00 91.50 197 VAL A N 1
ATOM 1546 C CA . VAL A 1 197 ? -12.372 11.107 14.893 1.00 91.50 197 VAL A CA 1
ATOM 1547 C C . VAL A 1 197 ? -13.872 10.878 14.992 1.00 91.50 197 VAL A C 1
ATOM 1549 O O . VAL A 1 197 ? -14.655 11.456 14.235 1.00 91.50 197 VAL A O 1
ATOM 1552 N N . VAL A 1 198 ? -14.275 10.059 15.963 1.00 94.75 198 VAL A N 1
ATOM 1553 C CA . VAL A 1 198 ? -15.675 9.884 16.362 1.00 94.75 198 VAL A CA 1
ATOM 1554 C C . VAL A 1 198 ? -15.840 10.263 17.827 1.00 94.75 198 VAL A C 1
ATOM 1556 O O . VAL A 1 198 ? -15.082 9.818 18.686 1.00 94.75 198 VAL A O 1
ATOM 1559 N N . VAL A 1 199 ? -16.845 11.077 18.140 1.00 94.81 199 VAL A N 1
ATOM 1560 C CA . VAL A 1 199 ? -17.144 11.420 19.533 1.00 94.81 199 VAL A CA 1
ATOM 1561 C C . VAL A 1 199 ? -18.002 10.322 20.153 1.00 94.81 199 VAL A C 1
ATOM 1563 O O . VAL A 1 199 ? -19.047 9.970 19.608 1.00 94.81 199 VAL A O 1
ATOM 1566 N N . VAL A 1 200 ? -17.568 9.788 21.293 1.00 96.12 200 VAL A N 1
ATOM 1567 C CA . VAL A 1 200 ? -18.310 8.777 22.056 1.00 96.12 200 VAL A CA 1
ATOM 1568 C C . VAL A 1 200 ? -18.959 9.462 23.263 1.00 96.12 200 VAL A C 1
ATOM 1570 O O . VAL A 1 200 ? -18.242 9.987 24.120 1.00 96.12 200 VAL A O 1
ATOM 1573 N N . PRO A 1 201 ? -20.302 9.500 23.355 1.00 93.94 201 PRO A N 1
ATOM 1574 C CA . PRO A 1 201 ? -20.978 10.205 24.435 1.00 93.94 201 PRO A CA 1
ATOM 1575 C C . PRO A 1 201 ? -20.884 9.415 25.739 1.00 93.94 201 PRO A C 1
ATOM 1577 O O . PRO A 1 201 ? -21.374 8.289 25.836 1.00 93.94 201 PRO A O 1
ATOM 1580 N N . VAL A 1 202 ? -20.294 10.025 26.764 1.00 93.50 202 VAL A N 1
ATOM 1581 C CA . VAL A 1 202 ? -20.065 9.399 28.073 1.00 93.50 202 VAL A CA 1
ATOM 1582 C C . VAL A 1 202 ? -20.531 10.316 29.198 1.00 93.50 202 VAL A C 1
ATOM 1584 O O . VAL A 1 202 ? -20.436 11.538 29.090 1.00 93.50 202 VAL A O 1
ATOM 1587 N N . SER A 1 203 ? -21.056 9.740 30.282 1.00 92.31 203 SER A N 1
ATOM 1588 C CA . SER A 1 203 ? -21.464 10.511 31.467 1.00 92.31 203 SER A CA 1
ATOM 1589 C C . SER A 1 203 ? -20.290 10.860 32.385 1.00 92.31 203 SER A C 1
ATOM 1591 O O . SER A 1 203 ? -20.368 11.841 33.123 1.00 92.31 203 SER A O 1
ATOM 1593 N N . ASP A 1 204 ? -19.202 10.085 32.320 1.00 92.62 204 ASP A N 1
ATOM 1594 C CA . ASP A 1 204 ? -18.000 10.241 33.142 1.00 92.62 204 ASP A CA 1
ATOM 1595 C C . ASP A 1 204 ? -16.742 9.932 32.310 1.00 92.62 204 ASP A C 1
ATOM 1597 O O . ASP A 1 204 ? -16.513 8.791 31.896 1.00 92.62 204 ASP A O 1
ATOM 1601 N N . VAL A 1 205 ? -15.929 10.966 32.063 1.00 93.12 205 VAL A N 1
ATOM 1602 C CA . VAL A 1 205 ? -14.725 10.886 31.220 1.00 93.12 205 VAL A CA 1
ATOM 1603 C C . VAL A 1 205 ? -13.644 10.014 31.858 1.00 93.12 205 VAL A C 1
ATOM 1605 O O . VAL A 1 205 ? -12.993 9.253 31.148 1.00 93.12 205 VAL A O 1
ATOM 1608 N N . GLU A 1 206 ? -13.472 10.051 33.181 1.00 93.31 206 GLU A N 1
ATOM 1609 C CA . GLU A 1 206 ? -12.443 9.257 33.862 1.00 93.31 206 GLU A CA 1
ATOM 1610 C C . GLU A 1 206 ? -12.808 7.774 33.870 1.00 93.31 206 GLU A C 1
ATOM 1612 O O . GLU A 1 206 ? -11.966 6.917 33.581 1.00 93.31 206 GLU A O 1
ATOM 1617 N N . ARG A 1 207 ? -14.084 7.457 34.121 1.00 96.25 207 ARG A N 1
ATOM 1618 C CA . ARG A 1 207 ? -14.583 6.079 34.040 1.00 96.25 207 ARG A CA 1
ATOM 1619 C C . ARG A 1 207 ? -14.448 5.522 32.624 1.00 96.25 207 ARG A C 1
ATOM 1621 O O . ARG A 1 207 ? -14.017 4.380 32.454 1.00 96.25 207 ARG A O 1
ATOM 1628 N N . ALA A 1 208 ? -14.795 6.321 31.618 1.00 96.56 208 ALA A N 1
ATOM 1629 C CA . ALA A 1 208 ? -14.650 5.939 30.221 1.00 96.56 208 ALA A CA 1
ATOM 1630 C C . ALA A 1 208 ? -13.174 5.763 29.835 1.00 96.56 208 ALA A C 1
ATOM 1632 O O . ALA A 1 208 ? -12.814 4.734 29.270 1.00 96.56 208 ALA A O 1
ATOM 1633 N N . LYS A 1 209 ? -12.289 6.691 30.215 1.00 96.69 209 LYS A N 1
ATOM 1634 C CA . LYS A 1 209 ? -10.841 6.591 29.977 1.00 96.69 209 LYS A CA 1
ATOM 1635 C C . LYS A 1 209 ? -10.251 5.323 30.594 1.00 96.69 209 LYS A C 1
ATOM 1637 O O . LYS A 1 209 ? -9.525 4.601 29.916 1.00 96.69 209 LYS A O 1
ATOM 1642 N N . ALA A 1 210 ? -10.610 4.991 31.836 1.00 97.69 210 ALA A N 1
ATOM 1643 C CA . ALA A 1 210 ? -10.172 3.753 32.484 1.00 97.69 210 ALA A CA 1
ATOM 1644 C C . ALA A 1 210 ? -10.643 2.493 31.733 1.00 97.69 210 ALA A C 1
ATOM 1646 O O . ALA A 1 210 ? -9.929 1.491 31.684 1.00 97.69 210 ALA A O 1
ATOM 1647 N N . PHE A 1 211 ? -11.826 2.536 31.117 1.00 98.44 211 PHE A N 1
ATOM 1648 C CA . PHE A 1 211 ? -12.326 1.452 30.278 1.00 98.44 211 PHE A CA 1
ATOM 1649 C C . PHE A 1 211 ? -11.583 1.368 28.935 1.00 98.44 211 PHE A C 1
ATOM 1651 O O . PHE A 1 211 ? -11.028 0.318 28.613 1.00 98.44 211 PHE A O 1
ATOM 1658 N N . TYR A 1 212 ? -11.526 2.460 28.173 1.00 98.19 212 TYR A N 1
ATOM 1659 C CA . TYR A 1 212 ? -10.935 2.488 26.834 1.00 98.19 212 TYR A CA 1
ATOM 1660 C C . TYR A 1 212 ? -9.413 2.300 26.858 1.00 98.19 212 TYR A C 1
ATOM 1662 O O . TYR A 1 212 ? -8.897 1.403 26.194 1.00 98.19 212 TYR A O 1
ATOM 1670 N N . ALA A 1 213 ? -8.687 3.066 27.672 1.00 97.44 213 ALA A N 1
ATOM 1671 C CA . ALA A 1 213 ? -7.238 2.910 27.796 1.00 97.44 213 ALA A CA 1
ATOM 1672 C C . ALA A 1 213 ? -6.872 1.649 28.591 1.00 97.44 213 ALA A C 1
ATOM 1674 O O . ALA A 1 213 ? -6.031 0.861 28.175 1.00 97.44 213 ALA A O 1
ATOM 1675 N N . GLY A 1 214 ? -7.522 1.427 29.738 1.00 96.00 214 GLY A N 1
ATOM 1676 C CA . GLY A 1 214 ? -7.134 0.358 30.661 1.00 96.00 214 GLY A CA 1
ATOM 1677 C C . GLY A 1 214 ? -7.600 -1.035 30.234 1.00 96.00 214 GLY A C 1
ATOM 1678 O O . GLY A 1 214 ? -6.809 -1.978 30.235 1.00 96.00 214 GLY A O 1
ATOM 1679 N N . LYS A 1 215 ? -8.880 -1.191 29.871 1.00 97.25 215 LYS A N 1
ATOM 1680 C CA . LYS A 1 215 ? -9.437 -2.502 29.497 1.00 97.25 215 LYS A CA 1
ATOM 1681 C C . LYS A 1 215 ? -9.296 -2.786 28.004 1.00 97.25 215 LYS A C 1
ATOM 1683 O O . LYS A 1 215 ? -8.790 -3.845 27.638 1.00 97.25 215 LYS A O 1
ATOM 1688 N N . LEU A 1 216 ? -9.700 -1.865 27.130 1.00 97.00 216 LEU A N 1
ATOM 1689 C CA . LEU A 1 216 ? -9.579 -2.090 25.682 1.00 97.00 216 LEU A CA 1
ATOM 1690 C C . LEU A 1 216 ? -8.137 -1.931 25.186 1.00 97.00 216 LEU A C 1
ATOM 1692 O O . LEU A 1 216 ? -7.751 -2.601 24.232 1.00 97.00 216 LEU A O 1
ATOM 1696 N N . GLY A 1 217 ? -7.306 -1.163 25.893 1.00 96.50 217 GLY A N 1
ATOM 1697 C CA . GLY A 1 217 ? -5.909 -0.948 25.517 1.00 96.50 217 GLY A CA 1
ATOM 1698 C C . GLY A 1 217 ? -5.749 0.067 24.392 1.00 96.50 217 GLY A C 1
ATOM 1699 O O . GLY A 1 217 ? -4.840 -0.095 23.588 1.00 96.50 217 GLY A O 1
ATOM 1700 N N . PHE A 1 218 ? -6.653 1.044 24.289 1.00 97.81 218 PHE A N 1
ATOM 1701 C CA . PHE A 1 218 ? -6.492 2.151 23.350 1.00 97.81 218 PHE A CA 1
ATOM 1702 C C . PHE A 1 218 ? -5.365 3.068 23.819 1.00 97.81 218 PHE A C 1
ATOM 1704 O O . PHE A 1 218 ? -5.213 3.312 25.019 1.00 97.81 218 PHE A O 1
ATOM 1711 N N . ASP A 1 219 ? -4.603 3.589 22.866 1.00 96.50 219 ASP A N 1
ATOM 1712 C CA . ASP A 1 219 ? -3.526 4.527 23.131 1.00 96.50 219 ASP A CA 1
ATOM 1713 C C . ASP A 1 219 ? -4.126 5.871 23.544 1.00 96.50 219 ASP A C 1
ATOM 1715 O O . ASP A 1 219 ? -5.001 6.407 22.868 1.00 96.50 219 ASP A O 1
ATOM 1719 N N . LEU A 1 220 ? -3.700 6.399 24.694 1.00 95.75 220 LEU A N 1
ATOM 1720 C CA . LEU A 1 220 ? -4.103 7.725 25.154 1.00 95.75 220 LEU A CA 1
ATOM 1721 C C . LEU A 1 220 ? -3.281 8.771 24.407 1.00 95.75 220 LEU A C 1
ATOM 1723 O O . LEU A 1 220 ? -2.133 9.028 24.771 1.00 95.75 220 LEU A O 1
ATOM 1727 N N . ASP A 1 221 ? -3.880 9.379 23.389 1.00 90.38 221 ASP A N 1
ATOM 1728 C CA . ASP A 1 221 ? -3.202 10.381 22.574 1.00 90.38 221 ASP A CA 1
ATOM 1729 C C . ASP A 1 221 ? -3.114 11.698 23.338 1.00 90.38 221 ASP A C 1
ATOM 1731 O O . ASP A 1 221 ? -2.027 12.244 23.543 1.00 90.38 221 ASP A O 1
ATOM 1735 N N . HIS A 1 222 ? -4.268 12.210 23.776 1.00 89.75 222 HIS A N 1
ATOM 1736 C CA . HIS A 1 222 ? -4.406 13.515 24.420 1.00 89.75 222 HIS A CA 1
ATOM 1737 C C . HIS A 1 222 ? -5.373 13.441 25.604 1.00 89.75 222 HIS A C 1
ATOM 1739 O O . HIS A 1 222 ? -6.436 12.835 25.518 1.00 89.75 222 HIS A O 1
ATOM 1745 N N . ASP A 1 223 ? -5.028 14.126 26.693 1.00 92.81 223 ASP A N 1
ATOM 1746 C CA . ASP A 1 223 ? -5.884 14.326 27.865 1.00 92.81 223 ASP A CA 1
ATOM 1747 C C . ASP A 1 223 ? -5.751 15.791 28.296 1.00 92.81 223 ASP A C 1
ATOM 1749 O O . ASP A 1 223 ? -4.740 16.198 28.869 1.00 92.81 223 ASP A O 1
ATOM 1753 N N . THR A 1 224 ? -6.721 16.624 27.912 1.00 87.88 224 THR A N 1
ATOM 1754 C CA . THR A 1 224 ? -6.681 18.074 28.135 1.00 87.88 224 THR A CA 1
ATOM 1755 C C . THR A 1 224 ? -7.920 18.535 28.885 1.00 87.88 224 THR A C 1
ATOM 1757 O O . THR A 1 224 ? -9.032 18.558 28.350 1.00 87.88 224 THR A O 1
ATOM 1760 N N . LYS A 1 225 ? -7.717 18.970 30.130 1.00 84.69 225 LYS A N 1
ATOM 1761 C CA . LYS A 1 225 ? -8.743 19.619 30.946 1.00 84.69 225 LYS A CA 1
ATOM 1762 C C . LYS A 1 225 ? -8.603 21.140 30.838 1.00 84.69 225 LYS A C 1
ATOM 1764 O O . LYS A 1 225 ? -7.637 21.704 31.341 1.00 84.69 225 LYS A O 1
ATOM 1769 N N . ILE A 1 226 ? -9.558 21.792 30.171 1.00 81.81 226 ILE A N 1
ATOM 1770 C CA . ILE A 1 226 ? -9.582 23.257 29.993 1.00 81.81 226 ILE A CA 1
ATOM 1771 C C . ILE A 1 226 ? -10.349 23.922 31.145 1.00 81.81 226 ILE A C 1
ATOM 1773 O O . ILE A 1 226 ? -9.956 24.980 31.629 1.00 81.81 226 ILE A O 1
ATOM 1777 N N . SER A 1 227 ? -11.423 23.286 31.618 1.00 80.38 227 SER A N 1
ATOM 1778 C CA . SER A 1 227 ? -12.197 23.697 32.795 1.00 80.38 227 SER A CA 1
ATOM 1779 C C . SER A 1 227 ? -12.910 22.486 33.414 1.00 80.38 227 SER A C 1
ATOM 1781 O O . SER A 1 227 ? -12.781 21.365 32.922 1.00 80.38 227 SER A O 1
ATOM 1783 N N . ASP A 1 228 ? -13.681 22.682 34.486 1.00 74.81 228 ASP A N 1
ATOM 1784 C CA . ASP A 1 228 ? -14.538 21.617 35.039 1.00 74.81 228 ASP A CA 1
ATOM 1785 C C . ASP A 1 228 ? -15.704 21.230 34.112 1.00 74.81 228 ASP A C 1
ATOM 1787 O O . ASP A 1 228 ? -16.290 20.154 34.251 1.00 74.81 228 ASP A O 1
ATOM 1791 N N . GLU A 1 229 ? -16.029 22.088 33.145 1.00 74.38 229 GLU A N 1
ATOM 1792 C CA . GLU A 1 229 ? -17.086 21.852 32.160 1.00 74.38 229 GLU A CA 1
ATOM 1793 C C . GLU A 1 229 ? -16.550 21.348 30.819 1.00 74.38 229 GLU A C 1
ATOM 1795 O O . GLU A 1 229 ? -17.322 20.793 30.041 1.00 74.38 229 GLU A O 1
ATOM 1800 N N . TYR A 1 230 ? -15.243 21.495 30.569 1.00 79.25 230 TYR A N 1
ATOM 1801 C CA . TYR A 1 230 ? -14.613 21.133 29.305 1.00 79.25 230 TYR A CA 1
ATOM 1802 C C . TYR A 1 230 ? -13.349 20.300 29.526 1.00 79.25 230 TYR A C 1
ATOM 1804 O O . TYR A 1 230 ? -12.270 20.807 29.858 1.00 79.25 230 TYR A O 1
ATOM 1812 N N . HIS A 1 231 ? -13.500 18.996 29.314 1.00 86.44 231 HIS A N 1
ATOM 1813 C CA . HIS A 1 231 ? -12.443 17.998 29.426 1.00 86.44 231 HIS A CA 1
ATOM 1814 C C . HIS A 1 231 ? -12.498 17.093 28.204 1.00 86.44 231 HIS A C 1
ATOM 1816 O O . HIS A 1 231 ? -13.525 16.463 27.955 1.00 86.44 231 HIS A O 1
ATOM 1822 N N . VAL A 1 232 ? -11.407 17.078 27.439 1.00 89.56 232 VAL A N 1
ATOM 1823 C CA . VAL A 1 232 ? -11.280 16.338 26.184 1.00 89.56 232 VAL A CA 1
ATOM 1824 C C . VAL A 1 232 ? -10.222 15.262 26.354 1.00 89.56 232 VAL A C 1
ATOM 1826 O O . VAL A 1 232 ? -9.075 15.564 26.687 1.00 89.56 232 VAL A O 1
ATOM 1829 N N . VAL A 1 233 ? -10.601 14.019 26.087 1.00 94.50 233 VAL A N 1
ATOM 1830 C CA . VAL A 1 233 ? -9.696 12.875 26.036 1.00 94.50 233 VAL A CA 1
ATOM 1831 C C . VAL A 1 233 ? -9.802 12.247 24.656 1.00 94.50 233 VAL A C 1
ATOM 1833 O O . VAL A 1 233 ? -10.888 11.844 24.251 1.00 94.50 233 VAL A O 1
ATOM 1836 N N . GLN A 1 234 ? -8.690 12.155 23.937 1.00 96.06 234 GLN A N 1
ATOM 1837 C CA . GLN A 1 234 ? -8.601 11.456 22.660 1.00 96.06 234 GLN A CA 1
ATOM 1838 C C . GLN A 1 234 ? -7.838 10.149 22.846 1.00 96.06 234 GLN A C 1
ATOM 1840 O O . GLN A 1 234 ? -6.779 10.131 23.477 1.00 96.06 234 GLN A O 1
ATOM 1845 N N . LEU A 1 235 ? -8.401 9.067 22.312 1.00 97.62 235 LEU A N 1
ATOM 1846 C CA . LEU A 1 235 ? -7.837 7.725 22.380 1.00 97.62 235 LEU A CA 1
ATOM 1847 C C . LEU A 1 235 ? -7.878 7.061 21.005 1.00 97.62 235 LEU A C 1
ATOM 1849 O O . LEU A 1 235 ? -8.907 7.118 20.327 1.00 97.62 235 LEU A O 1
ATOM 1853 N N . THR A 1 236 ? -6.820 6.350 20.635 1.00 97.50 236 THR A N 1
ATOM 1854 C CA . THR A 1 236 ? -6.739 5.637 19.358 1.00 97.50 236 THR A CA 1
ATOM 1855 C C . THR A 1 236 ? -6.695 4.125 19.584 1.00 97.50 236 THR A C 1
ATOM 1857 O O . THR A 1 236 ? -5.837 3.636 20.320 1.00 97.50 236 THR A O 1
ATOM 1860 N N . PRO A 1 237 ? -7.612 3.340 18.984 1.00 96.19 237 PRO A N 1
ATOM 1861 C CA . PRO A 1 237 ? -7.472 1.889 18.967 1.00 96.19 237 PRO A CA 1
ATOM 1862 C C . PRO A 1 237 ? -6.144 1.497 18.302 1.00 96.19 237 PRO A C 1
ATOM 1864 O O . PRO A 1 237 ? -5.838 2.046 17.240 1.00 96.19 237 PRO A O 1
ATOM 1867 N N . PRO A 1 238 ? -5.379 0.535 18.846 1.00 89.25 238 PRO A N 1
ATOM 1868 C CA . PRO A 1 238 ? -4.098 0.154 18.261 1.00 89.25 238 PRO A CA 1
ATOM 1869 C C . PRO A 1 238 ? -4.253 -0.247 16.789 1.00 89.25 238 PRO A C 1
ATOM 1871 O O . PRO A 1 238 ? -5.103 -1.071 16.455 1.00 89.25 238 PRO A O 1
ATOM 1874 N N . GLY A 1 239 ? -3.455 0.364 15.910 1.00 86.25 239 GLY A N 1
ATOM 1875 C CA . GLY A 1 239 ? -3.494 0.129 14.459 1.00 86.25 239 GLY A CA 1
ATOM 1876 C C . GLY A 1 239 ? -4.584 0.891 13.687 1.00 86.25 239 GLY A C 1
ATOM 1877 O O . GLY A 1 239 ? -4.587 0.865 12.457 1.00 86.25 239 GLY A O 1
ATOM 1878 N N . SER A 1 240 ? -5.489 1.606 14.362 1.00 91.44 240 SER A N 1
ATOM 1879 C CA . SER A 1 240 ? -6.527 2.409 13.705 1.00 91.44 240 SER A CA 1
ATOM 1880 C C . SER A 1 240 ? -5.975 3.731 13.160 1.00 91.44 240 SER A C 1
ATOM 1882 O O . SER A 1 240 ? -5.146 4.381 13.787 1.00 91.44 240 SER A O 1
ATOM 1884 N N . GLY A 1 241 ? -6.494 4.166 12.007 1.00 88.06 241 GLY A N 1
ATOM 1885 C CA . GLY A 1 241 ? -6.301 5.529 11.492 1.00 88.06 241 GLY A CA 1
ATOM 1886 C C . GLY A 1 241 ? -7.371 6.528 11.953 1.00 88.06 241 GLY A C 1
ATOM 1887 O O . GLY A 1 241 ? -7.346 7.668 11.513 1.00 88.06 241 GLY A O 1
ATOM 1888 N N . CYS A 1 242 ? -8.331 6.084 12.771 1.00 93.69 242 CYS A N 1
ATOM 1889 C CA . CYS A 1 242 ? -9.407 6.894 13.340 1.00 93.69 242 CYS A CA 1
ATOM 1890 C C . CYS A 1 242 ? -9.388 6.774 14.868 1.00 93.69 242 CYS A C 1
ATOM 1892 O O . CYS A 1 242 ? -9.347 5.657 15.399 1.00 93.69 242 CYS A O 1
ATOM 1894 N N . SER A 1 243 ? -9.488 7.906 15.557 1.00 96.12 243 SER A N 1
ATOM 1895 C CA . SER A 1 243 ? -9.551 7.995 17.017 1.00 96.12 243 SER A CA 1
ATOM 1896 C C . SER A 1 243 ? -10.992 8.084 17.526 1.00 96.12 243 SER A C 1
ATOM 1898 O O . SER A 1 243 ? -11.937 8.346 16.774 1.00 96.12 243 SER A O 1
ATOM 1900 N N . ILE A 1 244 ? -11.155 7.929 18.838 1.00 97.19 244 ILE A N 1
ATOM 1901 C CA . ILE A 1 244 ? -12.342 8.381 19.559 1.00 97.19 244 ILE A CA 1
ATOM 1902 C C . ILE A 1 244 ? -12.014 9.590 20.425 1.00 97.19 244 ILE A C 1
ATOM 1904 O O . ILE A 1 244 ? -10.913 9.702 20.961 1.00 97.19 244 ILE A O 1
ATOM 1908 N N . VAL A 1 245 ? -12.995 10.468 20.605 1.00 95.38 245 VAL A N 1
ATOM 1909 C CA . VAL A 1 245 ? -12.935 11.544 21.594 1.00 95.38 245 VAL A CA 1
ATOM 1910 C C . VAL A 1 245 ? -14.018 11.336 22.641 1.00 95.38 245 VAL A C 1
ATOM 1912 O O . VAL A 1 245 ? -15.192 11.146 22.323 1.00 95.38 245 VAL A O 1
ATOM 1915 N N . LEU A 1 246 ? -13.600 11.391 23.899 1.00 93.75 246 LEU A N 1
ATOM 1916 C CA . LEU A 1 246 ? -14.441 11.447 25.080 1.00 93.75 246 LEU A CA 1
ATOM 1917 C C . LEU A 1 246 ? -14.436 12.889 25.575 1.00 93.75 246 LEU A C 1
ATOM 1919 O O . LEU A 1 246 ? -13.376 13.506 25.694 1.00 93.75 246 LEU A O 1
ATOM 1923 N N . GLY A 1 247 ? -15.594 13.425 25.931 1.00 80.19 247 GLY A N 1
ATOM 1924 C CA . GLY A 1 247 ? -15.591 14.666 26.682 1.00 80.19 247 GLY A CA 1
ATOM 1925 C C . GLY A 1 247 ? -16.951 15.261 26.949 1.00 80.19 247 GLY A C 1
ATOM 1926 O O . GLY A 1 247 ? -17.924 15.045 26.226 1.00 80.19 247 GLY A O 1
ATOM 1927 N N . LYS A 1 248 ? -16.989 16.035 28.028 1.00 70.44 248 LYS A N 1
ATOM 1928 C CA . LYS A 1 248 ? -18.160 16.788 28.464 1.00 70.44 248 LYS A CA 1
ATOM 1929 C C . LYS A 1 248 ? -18.207 18.109 27.692 1.00 70.44 248 LYS A C 1
ATOM 1931 O O . LYS A 1 248 ? -17.194 18.792 27.593 1.00 70.44 248 LYS A O 1
ATOM 1936 N N . GLY A 1 249 ? -19.365 18.439 27.116 1.00 67.25 249 GLY A N 1
ATOM 1937 C CA . GLY A 1 249 ? -19.565 19.687 26.366 1.00 67.25 249 GLY A CA 1
ATOM 1938 C C . GLY A 1 249 ? -19.033 19.701 24.924 1.00 67.25 249 GLY A C 1
ATOM 1939 O O . GLY A 1 249 ? -19.000 20.767 24.321 1.00 67.25 249 GLY A O 1
ATOM 1940 N N . ILE A 1 250 ? -18.627 18.551 24.364 1.00 74.62 250 ILE A N 1
ATOM 1941 C CA . ILE A 1 250 ? -18.109 18.454 22.981 1.00 74.62 250 ILE A CA 1
ATOM 1942 C C . ILE A 1 250 ? -19.240 18.243 21.962 1.00 74.62 250 ILE A C 1
ATOM 1944 O O . ILE A 1 250 ? -19.223 18.827 20.881 1.00 74.62 250 ILE A O 1
ATOM 1948 N N . VAL A 1 251 ? -20.231 17.412 22.300 1.00 74.62 251 VAL A N 1
ATOM 1949 C CA . VAL A 1 251 ? -21.398 17.107 21.455 1.00 74.62 251 VAL A CA 1
ATOM 1950 C C . VAL A 1 251 ? -22.655 16.970 22.307 1.00 74.62 251 VAL A C 1
ATOM 1952 O O . VAL A 1 251 ? -22.583 16.533 23.457 1.00 74.62 251 VAL A O 1
ATOM 1955 N N . ASP A 1 252 ? -23.811 17.295 21.729 1.00 84.25 252 ASP A N 1
ATOM 1956 C CA . ASP A 1 252 ? -25.120 17.087 22.358 1.00 84.25 252 ASP A CA 1
ATOM 1957 C C . ASP A 1 252 ? -25.666 15.691 22.015 1.00 84.25 252 ASP A C 1
ATOM 1959 O O . ASP A 1 252 ? -26.559 15.512 21.187 1.00 84.25 252 ASP A O 1
ATOM 1963 N N . MET A 1 253 ? -25.045 14.666 22.601 1.00 90.19 253 MET A N 1
ATOM 1964 C CA . MET A 1 253 ? -25.458 13.269 22.464 1.00 90.19 253 MET A CA 1
ATOM 1965 C C . MET A 1 253 ? -25.656 12.652 23.848 1.00 90.19 253 MET A C 1
ATOM 1967 O O . MET A 1 253 ? -24.809 12.781 24.733 1.00 90.19 253 MET A O 1
ATOM 1971 N N . LYS A 1 254 ? -26.765 11.928 24.036 1.00 93.19 254 LYS A N 1
ATOM 1972 C CA . LYS A 1 254 ? -27.045 11.221 25.293 1.00 93.19 254 LYS A CA 1
ATOM 1973 C C . LYS A 1 254 ? -25.990 10.121 25.521 1.00 93.19 254 LYS A C 1
ATOM 1975 O O . LYS A 1 254 ? -25.783 9.319 24.607 1.00 93.19 254 LYS A O 1
ATOM 1980 N N . PRO A 1 255 ? -25.370 10.006 26.707 1.00 94.62 255 PRO A N 1
ATOM 1981 C CA . PRO A 1 255 ? -24.485 8.883 27.014 1.00 94.62 255 PRO A CA 1
ATOM 1982 C C . PRO A 1 255 ? -25.135 7.521 26.733 1.00 94.62 255 PRO A C 1
ATOM 1984 O O . PRO A 1 255 ? -26.327 7.338 26.999 1.00 94.62 255 PRO A O 1
ATOM 1987 N N . GLY A 1 256 ? -24.374 6.604 26.131 1.00 94.56 256 GLY A N 1
ATOM 1988 C CA . GLY A 1 256 ? -24.852 5.271 25.742 1.00 94.56 256 GLY A CA 1
ATOM 1989 C C . GLY A 1 256 ? -25.673 5.207 24.453 1.00 94.56 256 GLY A C 1
ATOM 1990 O O . GLY A 1 256 ? -26.098 4.126 24.037 1.00 94.56 256 GLY A O 1
ATOM 1991 N N . SER A 1 257 ? -25.947 6.351 23.820 1.00 95.44 257 SER A N 1
ATOM 1992 C CA . SER A 1 257 ? -26.773 6.399 22.607 1.00 95.44 257 SER A CA 1
ATOM 1993 C C . SER A 1 257 ? -26.037 5.978 21.337 1.00 95.44 257 SER A C 1
ATOM 1995 O O . SER A 1 257 ? -26.695 5.650 20.350 1.00 95.44 257 SER A O 1
ATOM 1997 N N . LEU A 1 258 ? -24.700 5.961 21.339 1.00 95.94 258 LEU A N 1
ATOM 1998 C CA . LEU A 1 258 ? -23.932 5.605 20.154 1.00 95.94 258 LEU A CA 1
ATOM 1999 C C . LEU A 1 258 ? -23.910 4.085 19.976 1.00 95.94 258 LEU A C 1
ATOM 2001 O O . LEU A 1 258 ? -23.410 3.345 20.822 1.00 95.94 258 LEU A O 1
ATOM 2005 N N . LYS A 1 259 ? -24.455 3.619 18.852 1.00 95.06 259 LYS A N 1
ATOM 2006 C CA . LYS A 1 259 ? -24.497 2.208 18.455 1.00 95.06 259 LYS A CA 1
ATOM 2007 C C . LYS A 1 259 ? -23.915 2.069 17.048 1.00 95.06 259 LYS A C 1
ATOM 2009 O O . LYS A 1 259 ? -24.137 2.937 16.210 1.00 95.06 259 LYS A O 1
ATOM 2014 N N . GLY A 1 260 ? -23.210 0.968 16.789 1.00 87.88 260 GLY A N 1
ATOM 2015 C CA . GLY A 1 260 ? -22.683 0.650 15.455 1.00 87.88 260 GLY A CA 1
ATOM 2016 C C . GLY A 1 260 ? -21.218 1.025 15.225 1.00 87.88 260 GLY A C 1
ATOM 2017 O O . GLY A 1 260 ? -20.773 1.015 14.081 1.00 87.88 260 GLY A O 1
ATOM 2018 N N . LEU A 1 261 ? -20.455 1.328 16.282 1.00 95.94 261 LEU A N 1
ATOM 2019 C CA . LEU A 1 261 ? -18.999 1.408 16.165 1.00 95.94 261 LEU A CA 1
ATOM 2020 C C . LEU A 1 261 ? -18.429 0.020 15.897 1.00 95.94 261 LEU A C 1
ATOM 2022 O O . LEU A 1 261 ? -18.857 -0.954 16.517 1.00 95.94 261 LEU A O 1
ATOM 2026 N N . GLN A 1 262 ? -17.458 -0.066 14.990 1.00 96.25 262 GLN A N 1
ATOM 2027 C CA . GLN A 1 262 ? -16.891 -1.339 14.577 1.00 96.25 262 GLN A CA 1
ATOM 2028 C C . GLN A 1 262 ? -15.364 -1.303 14.572 1.00 96.25 262 GLN A C 1
ATOM 2030 O O . GLN A 1 262 ? -14.750 -0.446 13.942 1.00 96.25 262 GLN A O 1
ATOM 2035 N N . LEU A 1 263 ? -14.770 -2.283 15.247 1.00 96.81 263 LEU A N 1
ATOM 2036 C CA . LEU A 1 263 ? -13.352 -2.613 15.186 1.00 96.81 263 LEU A CA 1
ATOM 2037 C C . LEU A 1 263 ? -13.146 -3.836 14.291 1.00 96.81 263 LEU A C 1
ATOM 2039 O O . LEU A 1 263 ? -14.047 -4.660 14.122 1.00 96.81 263 LEU A O 1
ATOM 2043 N N . VAL A 1 264 ? -11.941 -3.972 13.748 1.00 95.94 264 VAL A N 1
ATOM 2044 C CA . VAL A 1 264 ? -11.542 -5.122 12.935 1.00 95.94 264 VAL A CA 1
ATOM 2045 C C . VAL A 1 264 ? -10.328 -5.775 13.569 1.00 95.94 264 VAL A C 1
ATOM 2047 O O . VAL A 1 264 ? -9.424 -5.089 14.035 1.00 95.94 264 VAL A O 1
ATOM 2050 N N . VAL A 1 265 ? -10.324 -7.103 13.588 1.00 96.00 265 VAL A N 1
ATOM 2051 C CA . VAL A 1 265 ? -9.208 -7.915 14.071 1.00 96.00 265 VAL A CA 1
ATOM 2052 C C . VAL A 1 265 ? -8.958 -9.073 13.118 1.00 96.00 265 VAL A C 1
ATOM 2054 O O . VAL A 1 265 ? -9.856 -9.535 12.414 1.00 96.00 265 VAL A O 1
ATOM 2057 N N . LYS A 1 266 ? -7.738 -9.592 13.144 1.00 94.94 266 LYS A N 1
ATOM 2058 C CA . LYS A 1 266 ? -7.353 -10.770 12.365 1.00 94.94 266 LYS A CA 1
ATOM 2059 C C . LYS A 1 266 ? -7.921 -12.081 12.910 1.00 94.94 266 LYS A C 1
ATOM 2061 O O . LYS A 1 266 ? -8.243 -12.974 12.130 1.00 94.94 266 LYS A O 1
ATOM 2066 N N . ASP A 1 267 ? -8.032 -12.177 14.236 1.00 95.44 267 ASP A N 1
ATOM 2067 C CA . ASP A 1 267 ? -8.533 -13.343 14.972 1.00 95.44 267 ASP A CA 1
ATOM 2068 C C . ASP A 1 267 ? -9.513 -12.887 16.062 1.00 95.44 267 ASP A C 1
ATOM 2070 O O . ASP A 1 267 ? -9.129 -12.321 17.092 1.00 95.44 267 ASP A O 1
ATOM 2074 N N . ILE A 1 268 ? -10.802 -13.133 15.830 1.00 97.38 268 ILE A N 1
ATOM 2075 C CA . ILE A 1 268 ? -11.868 -12.691 16.733 1.00 97.38 268 ILE A CA 1
ATOM 2076 C C . ILE A 1 268 ? -11.937 -13.508 18.019 1.00 97.38 268 ILE A C 1
ATOM 2078 O O . ILE A 1 268 ? -12.368 -12.996 19.053 1.00 97.38 268 ILE A O 1
ATOM 2082 N N . ARG A 1 269 ? -11.495 -14.770 17.992 1.00 96.94 269 ARG A N 1
ATOM 2083 C CA . ARG A 1 269 ? -11.496 -15.633 19.179 1.00 96.94 269 ARG A CA 1
ATOM 2084 C C . ARG A 1 269 ? -10.397 -15.192 20.136 1.00 96.94 269 ARG A C 1
ATOM 2086 O O . ARG A 1 269 ? -10.664 -15.059 21.332 1.00 96.94 269 ARG A O 1
ATOM 2093 N N . ALA A 1 270 ? -9.210 -14.889 19.611 1.00 96.56 270 ALA A N 1
ATOM 2094 C CA . ALA A 1 270 ? -8.119 -14.304 20.382 1.00 96.56 270 ALA A CA 1
ATOM 2095 C C . ALA A 1 270 ? -8.501 -12.925 20.945 1.00 96.56 270 ALA A C 1
ATOM 2097 O O . ALA A 1 270 ? -8.341 -12.689 22.144 1.00 96.56 270 ALA A O 1
ATOM 2098 N N . ALA A 1 271 ? -9.087 -12.050 20.118 1.00 96.69 271 ALA A N 1
ATOM 2099 C CA . ALA A 1 271 ? -9.546 -10.732 20.555 1.00 96.69 271 ALA A CA 1
ATOM 2100 C C . ALA A 1 271 ? -10.595 -10.832 21.674 1.00 96.69 271 ALA A C 1
ATOM 2102 O O . ALA A 1 271 ? -10.470 -10.182 22.713 1.00 96.69 271 ALA A O 1
ATOM 2103 N N . ARG A 1 272 ? -11.598 -11.707 21.519 1.00 97.75 272 ARG A N 1
ATOM 2104 C CA . ARG A 1 272 ? -12.598 -11.957 22.564 1.00 97.75 272 ARG A CA 1
ATOM 2105 C C . ARG A 1 272 ? -11.952 -12.451 23.855 1.00 97.75 272 ARG A C 1
ATOM 2107 O O . ARG A 1 272 ? -12.264 -11.922 24.918 1.00 97.75 272 ARG A O 1
ATOM 2114 N N . ALA A 1 273 ? -11.065 -13.444 23.779 1.00 97.94 273 ALA A N 1
ATOM 2115 C CA . ALA A 1 273 ? -10.387 -13.989 24.954 1.00 97.94 273 ALA A CA 1
ATOM 2116 C C . ALA A 1 273 ? -9.581 -12.911 25.698 1.00 97.94 273 ALA A C 1
ATOM 2118 O O . ALA A 1 273 ? -9.643 -12.836 26.925 1.00 97.94 273 ALA A O 1
ATOM 2119 N N . GLN A 1 274 ? -8.889 -12.033 24.967 1.00 97.19 274 GLN A N 1
ATOM 2120 C CA . GLN A 1 274 ? -8.166 -10.895 25.534 1.00 97.19 274 GLN A CA 1
ATOM 2121 C C . GLN A 1 274 ? -9.107 -9.914 26.245 1.00 97.19 274 GLN A C 1
ATOM 2123 O O . GLN A 1 274 ? -8.838 -9.521 27.379 1.00 97.19 274 GLN A O 1
ATOM 2128 N N . LEU A 1 275 ? -10.218 -9.533 25.609 1.00 97.75 275 LEU A N 1
ATOM 2129 C CA . LEU A 1 275 ? -11.195 -8.605 26.184 1.00 97.75 275 LEU A CA 1
ATOM 2130 C C . LEU A 1 275 ? -11.858 -9.173 27.446 1.00 97.75 275 LEU A C 1
ATOM 2132 O O . LEU A 1 275 ? -11.924 -8.495 28.474 1.00 97.75 275 LEU A O 1
ATOM 2136 N N . VAL A 1 276 ? -12.287 -10.437 27.398 1.00 98.12 276 VAL A N 1
ATOM 2137 C CA . VAL A 1 276 ? -12.839 -11.151 28.559 1.00 98.12 276 VAL A CA 1
ATOM 2138 C C . VAL A 1 276 ? -11.798 -11.242 29.676 1.00 98.12 276 VAL A C 1
ATOM 2140 O O . VAL A 1 276 ? -12.107 -10.933 30.825 1.00 98.12 276 VAL A O 1
ATOM 2143 N N . GLY A 1 277 ? -10.546 -11.576 29.347 1.00 97.81 277 GLY A N 1
ATOM 2144 C CA . GLY A 1 277 ? -9.438 -11.631 30.305 1.00 97.81 277 GLY A CA 1
ATOM 2145 C C . GLY A 1 277 ? -9.136 -10.290 30.986 1.00 97.81 277 GLY A C 1
ATOM 2146 O O . GLY A 1 277 ? -8.650 -10.269 32.113 1.00 97.81 277 GLY A O 1
ATOM 2147 N N . ARG A 1 278 ? -9.479 -9.166 30.344 1.00 97.31 278 ARG A N 1
ATOM 2148 C CA . ARG A 1 278 ? -9.382 -7.806 30.905 1.00 97.31 278 ARG A CA 1
ATOM 2149 C C . ARG A 1 278 ? -10.670 -7.331 31.593 1.00 97.31 278 ARG A C 1
ATOM 2151 O O . ARG A 1 278 ? -10.783 -6.166 31.978 1.00 97.31 278 ARG A O 1
ATOM 2158 N N . GLY A 1 279 ? -11.649 -8.219 31.768 1.00 97.00 279 GLY A N 1
ATOM 2159 C CA . GLY A 1 279 ? -12.896 -7.935 32.475 1.00 97.00 279 GLY A CA 1
ATOM 2160 C C . GLY A 1 279 ? -13.855 -7.031 31.698 1.00 97.00 279 GLY A C 1
ATOM 2161 O O . GLY A 1 279 ? -14.539 -6.198 32.306 1.00 97.00 279 GLY A O 1
ATOM 2162 N N . VAL A 1 280 ? -13.872 -7.146 30.367 1.00 97.94 280 VAL A N 1
ATOM 2163 C CA . VAL A 1 280 ? -14.898 -6.549 29.500 1.00 97.94 280 VAL A CA 1
ATOM 2164 C C . VAL A 1 280 ? -16.051 -7.542 29.342 1.00 97.94 280 VAL A C 1
ATOM 2166 O O . VAL A 1 280 ? -15.827 -8.728 29.099 1.00 97.94 280 VAL A O 1
ATOM 2169 N N . GLY A 1 281 ? -17.291 -7.067 29.475 1.00 97.00 281 GLY A N 1
ATOM 2170 C CA . GLY A 1 281 ? -18.486 -7.872 29.219 1.00 97.00 281 GLY A CA 1
ATOM 2171 C C . GLY A 1 281 ? -18.703 -8.054 27.720 1.00 97.00 281 GLY A C 1
ATOM 2172 O O . GLY A 1 281 ? -19.346 -7.220 27.091 1.00 97.00 281 GLY A O 1
ATOM 2173 N N . VAL A 1 282 ? -18.147 -9.123 27.148 1.00 97.50 282 VAL A N 1
ATOM 2174 C CA . VAL A 1 282 ? -18.243 -9.431 25.713 1.00 97.50 282 VAL A CA 1
ATOM 2175 C C . VAL A 1 282 ? -19.164 -10.627 25.490 1.00 97.50 282 VAL A C 1
ATOM 2177 O O . VAL A 1 282 ? -19.035 -11.652 26.163 1.00 97.50 282 VAL A O 1
ATOM 2180 N N . GLY A 1 283 ? -20.073 -10.511 24.521 1.00 96.06 283 GLY A N 1
ATOM 2181 C CA . GLY A 1 283 ? -20.940 -11.610 24.096 1.00 96.06 283 GLY A CA 1
ATOM 2182 C C . GLY A 1 283 ? -20.173 -12.783 23.472 1.00 96.06 283 GLY A C 1
ATOM 2183 O O . GLY A 1 283 ? -18.954 -12.744 23.307 1.00 96.06 283 GLY A O 1
ATOM 2184 N N . GLU A 1 284 ? -20.888 -13.852 23.127 1.00 96.56 284 GLU A N 1
ATOM 2185 C CA . GLU A 1 284 ? -20.321 -14.978 22.372 1.00 96.56 284 GLU A CA 1
ATOM 2186 C C . GLU A 1 284 ? -19.940 -14.579 20.940 1.00 96.56 284 GLU A C 1
ATOM 2188 O O . GLU A 1 284 ? -20.480 -13.618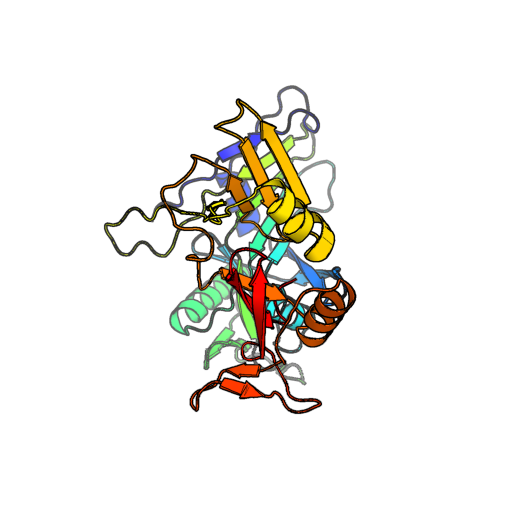 20.389 1.00 96.56 284 GLU A O 1
ATOM 2193 N N . VAL A 1 285 ? -19.020 -15.334 20.328 1.00 97.94 285 VAL A N 1
ATOM 2194 C CA . VAL A 1 285 ? -18.697 -15.171 18.901 1.00 97.94 285 VAL A CA 1
ATOM 2195 C C . VAL A 1 285 ? -19.898 -15.599 18.067 1.00 97.94 285 VAL A C 1
ATOM 2197 O O . VAL A 1 285 ? -20.434 -16.696 18.242 1.00 97.94 285 VAL A O 1
ATOM 2200 N N . GLN A 1 286 ? -20.307 -14.735 17.146 1.00 97.50 286 GLN A N 1
ATOM 2201 C CA . GLN A 1 286 ? -21.424 -14.950 16.242 1.00 97.50 286 GLN A CA 1
ATOM 2202 C C . GLN A 1 286 ? -20.954 -14.976 14.791 1.00 97.50 286 GLN A C 1
ATOM 2204 O O . GLN A 1 286 ? -20.038 -14.253 14.416 1.00 97.50 286 GLN A O 1
ATOM 2209 N N . VAL A 1 287 ? -21.620 -15.778 13.969 1.00 96.31 287 VAL A N 1
ATOM 2210 C CA . VAL A 1 287 ? -21.564 -15.687 12.511 1.00 96.31 287 VAL A CA 1
ATOM 2211 C C . VAL A 1 287 ? -22.762 -14.873 12.050 1.00 96.31 287 VAL A C 1
ATOM 2213 O O . VAL A 1 287 ? -23.904 -15.223 12.358 1.00 96.31 287 VAL A O 1
ATOM 2216 N N . VAL A 1 288 ? -22.509 -13.801 11.305 1.00 92.06 288 VAL A N 1
ATOM 2217 C CA . VAL A 1 288 ? -23.542 -12.974 10.677 1.00 92.06 288 VAL A CA 1
ATOM 2218 C C . VAL A 1 288 ? -23.614 -13.344 9.199 1.00 92.06 288 VAL A C 1
ATOM 2220 O O . VAL A 1 288 ? -22.712 -13.038 8.426 1.00 92.06 288 VAL A O 1
ATOM 2223 N N . GLY A 1 289 ? -24.690 -14.031 8.811 1.00 85.50 289 GLY A N 1
ATOM 2224 C CA . GLY A 1 289 ? -24.931 -14.464 7.433 1.00 85.50 289 GLY A CA 1
ATOM 2225 C C . GLY A 1 289 ? -26.347 -14.142 6.954 1.00 85.50 289 GLY A C 1
ATOM 2226 O O . GLY A 1 289 ? -27.120 -13.486 7.650 1.00 85.50 289 GLY A O 1
ATOM 2227 N N . ALA A 1 290 ? -26.713 -14.639 5.769 1.00 81.31 290 ALA A N 1
ATOM 2228 C CA . ALA A 1 290 ? -28.004 -14.348 5.129 1.00 81.31 290 ALA A CA 1
ATOM 2229 C C . ALA A 1 290 ? -29.234 -14.738 5.976 1.00 81.31 290 ALA A C 1
ATOM 2231 O O . ALA A 1 290 ? -30.287 -14.120 5.861 1.00 81.31 290 ALA A O 1
ATOM 2232 N N . SER A 1 291 ? -29.102 -15.745 6.842 1.00 85.94 291 SER A N 1
ATOM 2233 C CA . SER A 1 291 ? -30.148 -16.199 7.768 1.00 85.94 291 SER A CA 1
ATOM 2234 C C . SER A 1 291 ? -30.200 -15.413 9.087 1.00 85.94 291 SER A C 1
ATOM 2236 O O . SER A 1 291 ? -30.947 -15.789 9.986 1.00 85.94 291 SER A O 1
ATOM 2238 N N . GLY A 1 292 ? -29.397 -14.355 9.228 1.00 86.38 292 GLY A N 1
ATOM 2239 C CA . GLY A 1 292 ? -29.228 -13.604 10.469 1.00 86.38 292 GLY A CA 1
ATOM 2240 C C . GLY A 1 292 ? -28.092 -14.130 11.360 1.00 86.38 292 GLY A C 1
ATOM 2241 O O . GLY A 1 292 ? -27.398 -15.085 10.992 1.00 86.38 292 GLY A O 1
ATOM 2242 N N . PRO A 1 293 ? -27.869 -13.484 12.519 1.00 91.62 293 PRO A N 1
ATOM 2243 C CA . PRO A 1 293 ? -26.800 -13.837 13.444 1.00 91.62 293 PRO A CA 1
ATOM 2244 C C . PRO A 1 293 ? -27.083 -15.160 14.162 1.00 91.62 293 PRO A C 1
ATOM 2246 O O . PRO A 1 293 ? -28.191 -15.402 14.645 1.00 91.62 293 PRO A O 1
ATOM 2249 N N . ARG A 1 294 ? -26.054 -15.997 14.295 1.00 95.50 294 ARG A N 1
ATOM 2250 C CA . ARG A 1 294 ? -26.077 -17.217 15.116 1.00 95.50 294 ARG A CA 1
ATOM 2251 C C . ARG A 1 294 ? -24.752 -17.406 15.850 1.00 95.50 294 ARG A C 1
ATOM 2253 O O . ARG A 1 294 ? -23.747 -16.880 15.384 1.00 95.50 294 ARG A O 1
ATOM 2260 N N . PRO A 1 295 ? -24.700 -18.184 16.941 1.00 96.31 295 PRO A N 1
ATOM 2261 C CA . PRO A 1 295 ? -23.429 -18.580 17.539 1.00 96.31 295 PRO A CA 1
ATOM 2262 C C . PRO A 1 295 ? -22.504 -19.273 16.524 1.00 96.31 295 PRO A C 1
ATOM 2264 O O . PRO A 1 295 ? -22.963 -20.030 15.659 1.00 96.31 295 PRO A O 1
ATOM 2267 N N . ALA A 1 296 ? -21.207 -18.993 16.623 1.00 95.94 296 ALA A N 1
ATOM 2268 C CA . ALA A 1 296 ? -20.181 -19.654 15.824 1.00 95.94 296 ALA A CA 1
ATOM 2269 C C . ALA A 1 296 ? -19.914 -21.073 16.344 1.00 95.94 296 ALA A C 1
ATOM 2271 O O . ALA A 1 296 ? -19.831 -21.289 17.554 1.00 95.94 296 ALA A O 1
ATOM 2272 N N . SER A 1 297 ? -19.733 -22.027 15.432 1.00 94.50 297 SER A N 1
ATOM 2273 C CA . SER A 1 297 ? -19.321 -23.393 15.781 1.00 94.50 297 SER A CA 1
ATOM 2274 C C . SER A 1 297 ? -17.805 -23.470 15.975 1.00 94.50 297 SER A C 1
ATOM 2276 O O . SER A 1 297 ? -17.056 -22.629 15.472 1.00 94.50 297 SER A O 1
ATOM 2278 N N . ASP A 1 298 ? -17.323 -24.478 16.698 1.00 91.00 298 ASP A N 1
ATOM 2279 C CA . ASP A 1 298 ? -15.883 -24.691 16.865 1.00 91.00 298 ASP A CA 1
ATOM 2280 C C . ASP A 1 298 ? -15.212 -25.043 15.531 1.00 91.00 298 ASP A C 1
ATOM 2282 O O . ASP A 1 298 ? -15.727 -25.840 14.749 1.00 91.00 298 ASP A O 1
ATOM 2286 N N . GLY A 1 299 ? -14.057 -24.427 15.262 1.00 87.62 299 GLY A N 1
ATOM 2287 C CA . GLY A 1 299 ? -13.302 -24.617 14.016 1.00 87.62 299 GLY A CA 1
ATOM 2288 C C . GLY A 1 299 ? -13.927 -23.985 12.767 1.00 87.62 299 GLY A C 1
ATOM 2289 O O . GLY A 1 299 ? -13.382 -24.147 11.680 1.00 87.62 299 GLY A O 1
ATOM 2290 N N . GLU A 1 300 ? -15.047 -23.273 12.907 1.00 94.00 300 GLU A N 1
ATOM 2291 C CA . GLU A 1 300 ? -15.682 -22.553 11.805 1.00 94.00 300 GLU A CA 1
ATOM 2292 C C . GLU A 1 300 ? -14.789 -21.413 11.293 1.00 94.00 300 GLU A C 1
ATOM 2294 O O . GLU A 1 300 ? -14.173 -20.701 12.091 1.00 94.00 300 GLU A O 1
ATOM 2299 N N . ASP A 1 301 ? -14.732 -21.243 9.968 1.00 93.00 301 ASP A N 1
ATOM 2300 C CA . ASP A 1 301 ? -14.073 -20.095 9.348 1.00 93.00 301 ASP A CA 1
ATOM 2301 C C . ASP A 1 301 ? -14.907 -18.835 9.594 1.00 93.00 301 ASP A C 1
ATOM 2303 O O . ASP A 1 301 ? -16.097 -18.773 9.281 1.00 93.00 301 ASP A O 1
ATOM 2307 N N . LEU A 1 302 ? -14.268 -17.848 10.209 1.00 95.94 302 LEU A N 1
ATOM 2308 C CA . LEU A 1 302 ? -14.898 -16.621 10.668 1.00 95.94 302 LEU A CA 1
ATOM 2309 C C . LEU A 1 302 ? -14.510 -15.419 9.807 1.00 95.94 302 LEU A C 1
ATOM 2311 O O . LEU A 1 302 ? -14.968 -14.315 10.098 1.00 95.94 302 LEU A O 1
ATOM 2315 N N . ASP A 1 303 ? -13.699 -15.599 8.761 1.00 95.25 303 ASP A N 1
ATOM 2316 C CA . ASP A 1 303 ? -13.242 -14.480 7.943 1.00 95.25 303 ASP A CA 1
ATOM 2317 C C . ASP A 1 303 ? -14.415 -13.746 7.271 1.00 95.25 303 ASP A C 1
ATOM 2319 O O . ASP A 1 303 ? -15.274 -14.341 6.620 1.00 95.25 303 ASP A O 1
ATOM 2323 N N . ASN A 1 304 ? -14.467 -12.427 7.462 1.00 92.00 304 ASN A N 1
ATOM 2324 C CA . ASN A 1 304 ? -15.519 -11.503 7.023 1.00 92.00 304 ASN A CA 1
ATOM 2325 C C . ASN A 1 304 ? -16.918 -11.721 7.632 1.00 92.00 304 ASN A C 1
ATOM 2327 O O . ASN A 1 304 ? -17.781 -10.858 7.466 1.00 92.00 304 ASN A O 1
ATOM 2331 N N . VAL A 1 305 ? -17.164 -12.813 8.359 1.00 95.19 305 VAL A N 1
ATOM 2332 C CA . VAL A 1 305 ? -18.504 -13.168 8.873 1.00 95.19 305 VAL A CA 1
ATOM 2333 C C . VAL A 1 305 ? -18.578 -13.287 10.394 1.00 95.19 305 VAL A C 1
ATOM 2335 O O . VAL A 1 305 ? -19.679 -13.319 10.944 1.00 95.19 305 VAL A O 1
ATOM 2338 N N . GLY A 1 306 ? -17.439 -13.362 11.082 1.00 97.38 306 GLY A N 1
ATOM 2339 C CA . GLY A 1 306 ? -17.354 -13.502 12.532 1.00 97.38 306 GLY A CA 1
ATOM 2340 C C . GLY A 1 306 ? -17.418 -12.165 13.264 1.00 97.38 306 GLY A C 1
ATOM 2341 O O . GLY A 1 306 ? -16.651 -11.255 12.952 1.00 97.38 306 GLY A O 1
ATOM 2342 N N . PHE A 1 307 ? -18.285 -12.070 14.272 1.00 97.88 307 PHE A N 1
ATOM 2343 C CA . PHE A 1 307 ? -18.486 -10.880 15.096 1.00 97.88 307 PHE A CA 1
ATOM 2344 C C . PHE A 1 307 ? -18.515 -11.203 16.595 1.00 97.88 307 PHE A C 1
ATOM 2346 O O . PHE A 1 307 ? -19.014 -12.250 17.004 1.00 97.88 307 PHE A O 1
ATOM 2353 N N . VAL A 1 308 ? -18.053 -10.271 17.428 1.00 97.88 308 VAL A N 1
ATOM 2354 C CA . VAL A 1 308 ? -18.447 -10.176 18.846 1.00 97.88 308 VAL A CA 1
ATOM 2355 C C . VAL A 1 308 ? -18.933 -8.771 19.154 1.00 97.88 308 VAL A C 1
ATOM 2357 O O . VAL A 1 308 ? -18.529 -7.811 18.502 1.00 97.88 308 VAL A O 1
ATOM 2360 N N . PHE A 1 309 ? -19.774 -8.648 20.175 1.00 97.62 309 PHE A N 1
ATOM 2361 C CA . PHE A 1 309 ? -20.341 -7.372 20.592 1.00 97.62 309 PHE A CA 1
ATOM 2362 C C . PHE A 1 309 ? -20.070 -7.125 22.072 1.00 97.62 309 PHE A C 1
ATOM 2364 O O . PHE A 1 309 ? -20.079 -8.061 22.879 1.00 97.62 309 PHE A O 1
ATOM 2371 N N . PHE A 1 310 ? -19.836 -5.866 22.425 1.00 97.94 310 PHE A N 1
ATOM 2372 C CA . PHE A 1 310 ? -19.718 -5.414 23.807 1.00 97.94 310 PHE A CA 1
ATOM 2373 C C . PHE A 1 310 ? -20.263 -3.994 23.951 1.00 97.94 310 PHE A C 1
ATOM 2375 O O . PHE A 1 310 ? -20.454 -3.279 22.965 1.00 97.94 310 PHE A O 1
ATOM 2382 N N . GLU A 1 311 ? -20.506 -3.588 25.191 1.00 98.44 311 GLU A N 1
ATOM 2383 C CA . GLU A 1 311 ? -20.890 -2.220 25.526 1.00 98.44 311 GLU A CA 1
ATOM 2384 C C . GLU A 1 311 ? -19.848 -1.587 26.451 1.00 98.44 311 GLU A C 1
ATOM 2386 O O . GLU A 1 311 ? -19.186 -2.275 27.237 1.00 98.44 311 GLU A O 1
ATOM 2391 N N . ASP A 1 312 ? -19.678 -0.273 26.330 1.00 97.69 312 ASP A N 1
ATOM 2392 C CA . ASP A 1 312 ? -18.903 0.513 27.288 1.00 97.69 312 ASP A CA 1
ATOM 2393 C C . ASP A 1 312 ? -19.709 0.755 28.591 1.00 97.69 312 ASP A C 1
ATOM 2395 O O . ASP A 1 312 ? -20.877 0.364 28.684 1.00 97.69 312 ASP A O 1
ATOM 2399 N N . PRO A 1 313 ? -19.128 1.394 29.626 1.00 97.44 313 PRO A N 1
ATOM 2400 C CA . PRO A 1 313 ? -19.817 1.637 30.897 1.00 97.44 313 PRO A CA 1
ATOM 2401 C C . PRO A 1 313 ? -21.085 2.497 30.810 1.00 97.44 313 PRO A C 1
ATOM 2403 O O . PRO A 1 313 ? -21.881 2.493 31.747 1.00 97.44 313 PRO A O 1
ATOM 2406 N N . ASP A 1 314 ? -21.249 3.264 29.734 1.00 96.44 314 ASP A N 1
ATOM 2407 C CA . ASP A 1 314 ? -22.412 4.112 29.488 1.00 96.44 314 ASP A CA 1
ATOM 2408 C C . ASP A 1 314 ? -23.449 3.423 28.592 1.00 96.44 314 ASP A C 1
ATOM 2410 O O . ASP A 1 314 ? -24.574 3.905 28.469 1.00 96.44 314 ASP A O 1
ATOM 2414 N N . GLY A 1 315 ? -23.101 2.272 28.014 1.00 97.19 315 GLY A N 1
ATOM 2415 C CA . GLY A 1 315 ? -23.935 1.500 27.110 1.00 97.19 315 GLY A CA 1
ATOM 2416 C C . GLY A 1 315 ? -23.664 1.787 25.636 1.00 97.19 315 GLY A C 1
ATOM 2417 O O . GLY A 1 315 ? -24.457 1.369 24.804 1.00 97.19 315 GLY A O 1
ATOM 2418 N N . ASN A 1 316 ? -22.598 2.493 25.249 1.00 97.94 316 ASN A N 1
ATOM 2419 C CA . ASN A 1 316 ? -22.275 2.667 23.830 1.00 97.94 316 ASN A CA 1
ATOM 2420 C C . ASN A 1 316 ? -21.871 1.314 23.233 1.00 97.94 316 ASN A C 1
ATOM 2422 O O . ASN A 1 316 ? -21.064 0.585 23.809 1.00 97.94 316 ASN A O 1
ATOM 2426 N N . GLY A 1 317 ? -22.460 0.966 22.091 1.00 97.81 317 GLY A N 1
ATOM 2427 C CA . GLY A 1 317 ? -22.362 -0.367 21.501 1.00 97.81 317 GLY A CA 1
ATOM 2428 C C . GLY A 1 317 ? -21.224 -0.488 20.495 1.00 97.81 317 GLY A C 1
ATOM 2429 O O . GLY A 1 317 ? -21.137 0.308 19.557 1.00 97.81 317 GLY A O 1
ATOM 2430 N N . TRP A 1 318 ? -20.419 -1.535 20.661 1.00 98.31 318 TRP A N 1
ATOM 2431 C CA . TRP A 1 318 ? -19.284 -1.866 19.808 1.00 98.31 318 TRP A CA 1
ATOM 2432 C C . TRP A 1 318 ? -19.432 -3.258 19.207 1.00 98.31 318 TRP A C 1
ATOM 2434 O O . TRP A 1 318 ? -19.818 -4.212 19.885 1.00 98.31 318 TRP A O 1
ATOM 2444 N N . ALA A 1 319 ? -19.069 -3.371 17.937 1.00 97.81 319 ALA A N 1
ATOM 2445 C CA . ALA A 1 319 ? -18.839 -4.621 17.242 1.00 97.81 319 ALA A CA 1
ATOM 2446 C C . ALA A 1 319 ? -17.335 -4.804 17.012 1.00 97.81 319 ALA A C 1
ATOM 2448 O O . ALA A 1 319 ? -16.610 -3.847 16.743 1.00 97.81 319 ALA A O 1
ATOM 2449 N N . VAL A 1 320 ? -16.864 -6.041 17.074 1.00 97.69 320 VAL A N 1
ATOM 2450 C CA . VAL A 1 320 ? -15.544 -6.431 16.579 1.00 97.69 320 VAL A CA 1
ATOM 2451 C C . VAL A 1 320 ? -15.783 -7.471 15.495 1.00 97.69 320 VAL A C 1
ATOM 2453 O O . VAL A 1 320 ? -16.501 -8.435 15.748 1.00 97.69 320 VAL A O 1
ATOM 2456 N N . GLN A 1 321 ? -15.225 -7.272 14.304 1.00 97.50 321 GLN A N 1
ATOM 2457 C CA . GLN A 1 321 ? -15.356 -8.184 13.165 1.00 97.50 321 GLN A CA 1
ATOM 2458 C C . GLN A 1 321 ? -14.016 -8.852 12.849 1.00 97.50 321 GLN A C 1
ATOM 2460 O O . GLN A 1 321 ? -12.973 -8.194 12.891 1.00 97.50 321 GLN A O 1
ATOM 2465 N N . GLN A 1 322 ? -14.038 -10.132 12.473 1.00 97.31 322 GLN A N 1
ATOM 2466 C CA . GLN A 1 322 ? -12.869 -10.777 11.882 1.00 97.31 322 GLN A CA 1
ATOM 2467 C C . GLN A 1 322 ? -12.716 -10.402 10.406 1.00 97.31 322 GLN A C 1
ATOM 2469 O O . GLN A 1 322 ? -13.610 -10.671 9.605 1.00 97.31 322 GLN A O 1
ATOM 2474 N N . ILE A 1 323 ? -11.563 -9.847 10.039 1.00 92.75 323 ILE A N 1
ATOM 2475 C CA . ILE A 1 323 ? -11.113 -9.742 8.646 1.00 92.75 323 ILE A CA 1
ATOM 2476 C C . ILE A 1 323 ? -9.635 -10.123 8.629 1.00 92.75 323 ILE A C 1
ATOM 2478 O O . ILE A 1 323 ? -8.768 -9.318 8.961 1.00 92.75 323 ILE A O 1
ATOM 2482 N N . SER A 1 324 ? -9.330 -11.357 8.245 1.00 86.81 324 SER A N 1
ATOM 2483 C CA . SER A 1 324 ? -7.994 -11.949 8.353 1.00 86.81 324 SER A CA 1
ATOM 2484 C C . SER A 1 324 ? -6.949 -11.297 7.437 1.00 86.81 324 SER A C 1
ATOM 2486 O O . SER A 1 324 ? -5.750 -11.475 7.654 1.00 86.81 324 SER A O 1
ATOM 2488 N N . ALA A 1 325 ? -7.389 -10.518 6.442 1.00 76.81 325 ALA A N 1
ATOM 2489 C CA . ALA A 1 325 ? -6.537 -9.720 5.556 1.00 76.81 325 ALA A CA 1
ATOM 2490 C C . ALA A 1 325 ? -6.130 -8.346 6.133 1.00 76.81 325 ALA A C 1
ATOM 2492 O O . ALA A 1 325 ? -5.388 -7.610 5.483 1.00 76.81 325 ALA A O 1
ATOM 2493 N N . ARG A 1 326 ? -6.647 -7.961 7.306 1.00 66.38 326 ARG A N 1
ATOM 2494 C CA . ARG A 1 326 ? -6.324 -6.698 7.982 1.00 66.38 326 ARG A CA 1
ATOM 2495 C C . ARG A 1 326 ? -5.439 -7.001 9.195 1.00 66.38 326 ARG A C 1
ATOM 2497 O O . ARG A 1 326 ? -5.785 -7.867 9.995 1.00 66.38 326 ARG A O 1
ATOM 2504 N N . ASP A 1 327 ? -4.309 -6.301 9.284 1.00 49.56 327 ASP A N 1
ATOM 2505 C CA . ASP A 1 327 ? -3.394 -6.287 10.435 1.00 49.56 327 ASP A CA 1
ATOM 2506 C C . ASP A 1 327 ? -3.555 -4.963 11.192 1.00 49.56 327 ASP A C 1
ATOM 2508 O O . ASP A 1 327 ? -3.629 -3.910 10.508 1.00 49.56 327 ASP A O 1
#

Secondary structure (DSSP, 8-state):
----PPEEEE-GGGS-TT--PPPHHHHHHHHHH---EEEEEE-TTS-EEEEEE-EEEETTEEEEEE-TTSHHHHHHHH--EEEEEE--S-SSS-EEEEEEEEEEEE--HHHHHHHHHHHHHHH-GGGPEEEETTEEEE-SSSPPSS----BEEEEE--SEEEEEE-SSS-EEEEEE-----S---TT---------EEEEP-S-HHHHHIIIIIII--EEEEEEESSSS-EEEEEE-TT-SSEEEEEETS----TT--EEEEEEES-HHHHHHHHHHTT--B---EEEETTEEEEPPTT---TTTEEEEEE-TT--EEEEEE-TT--

InterPro domains:
  IPR004360 Glyoxalase/fosfomycin resistance/dioxygenase domain [PF00903] (197-319)
  IPR011576 Pyridoxamine 5'-phosphate oxidase, N-terminal [PF01243] (27-126)
  IPR012349 FMN-binding split barrel [G3DSA:2.30.110.10] (22-173)
  IPR029068 Glyoxalase/Bleomycin resistance protein/Dihydroxybiphenyl dioxygenase [G3DSA:3.10.180.10] (179-326)
  IPR029068 Glyoxalase/Bleomycin resistance protein/Dihydroxybiphenyl dioxygenase [SSF54593] (196-323)
  IPR0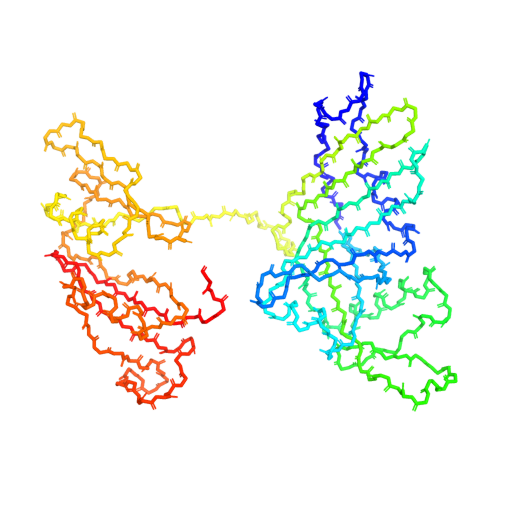37523 Vicinal oxygen chelate (VOC), core domain [PS51819] (194-323)
  IPR052019 F420H(2)-dependent biliverdin reductase/Heme oxygenase [PTHR35176] (22-171)